Protein AF-A0A068R2H2-F1 (afdb_monomer_lite)

pLDDT: mean 87.67, std 16.82, range [31.27, 98.5]

InterPro domains:
  IPR046509 Protein of unknown function DUF6687 [PF20392] (20-277)

Radius of gyration: 22.11 Å; chains: 1; bounding box: 51×46×68 Å

Structure (mmCIF, N/CA/C/O backbone):
data_AF-A0A068R2H2-F1
#
_entry.id   AF-A0A068R2H2-F1
#
loop_
_atom_site.group_PDB
_atom_site.id
_atom_site.type_symbol
_atom_site.label_atom_id
_atom_site.label_alt_id
_atom_site.label_comp_id
_atom_site.label_asym_id
_atom_site.label_entity_id
_atom_site.label_seq_id
_atom_site.pdbx_PDB_ins_code
_atom_site.Cartn_x
_atom_site.Cartn_y
_atom_site.Cartn_z
_atom_site.occupancy
_atom_site.B_iso_or_equiv
_atom_site.auth_seq_id
_atom_site.auth_comp_id
_atom_site.auth_asym_id
_atom_site.auth_atom_id
_atom_site.pdbx_PDB_model_num
ATOM 1 N N . MET A 1 1 ? 2.371 4.426 30.875 1.00 35.09 1 MET A N 1
ATOM 2 C CA . MET A 1 1 ? 2.598 5.636 31.696 1.00 35.09 1 MET A CA 1
ATOM 3 C C . MET A 1 1 ? 1.399 5.792 32.620 1.00 35.09 1 MET A C 1
ATOM 5 O O . MET A 1 1 ? 0.282 5.816 32.121 1.00 35.09 1 MET A O 1
ATOM 9 N N . LEU A 1 2 ? 1.614 5.770 33.937 1.00 33.53 2 LEU A N 1
ATOM 10 C CA . LEU A 1 2 ? 0.559 5.906 34.949 1.00 33.53 2 LEU A CA 1
ATOM 11 C C . LEU A 1 2 ? -0.023 7.328 34.914 1.00 33.53 2 LEU A C 1
ATOM 13 O O . LEU A 1 2 ? 0.735 8.295 34.905 1.00 33.53 2 LEU A O 1
ATOM 17 N N . LEU A 1 3 ? -1.349 7.444 34.929 1.00 32.38 3 LEU A N 1
ATOM 18 C CA . LEU A 1 3 ? -2.067 8.691 35.191 1.00 32.38 3 LEU A CA 1
ATOM 19 C C . LEU A 1 3 ? -2.787 8.557 36.539 1.00 32.38 3 LEU A C 1
ATOM 21 O O . LEU A 1 3 ? -3.548 7.602 36.700 1.00 32.38 3 LEU A O 1
ATOM 25 N N . PRO A 1 4 ? -2.626 9.500 37.481 1.00 46.97 4 PRO A N 1
ATOM 26 C CA . PRO A 1 4 ? -3.575 9.687 38.561 1.00 46.97 4 PRO A CA 1
ATOM 27 C C . PRO A 1 4 ? -4.439 10.927 38.290 1.00 46.97 4 PRO A C 1
ATOM 29 O O . PRO A 1 4 ? -3.925 12.016 38.043 1.00 46.97 4 PRO A O 1
ATOM 32 N N . ASN A 1 5 ? -5.758 10.765 38.350 1.00 31.27 5 ASN A N 1
ATOM 33 C CA . ASN A 1 5 ? -6.576 11.441 39.358 1.00 31.27 5 ASN A CA 1
ATOM 34 C C . ASN A 1 5 ? -8.039 11.030 39.207 1.00 31.27 5 ASN A C 1
ATOM 36 O O . ASN A 1 5 ? -8.728 11.378 38.252 1.00 31.27 5 ASN A O 1
ATOM 40 N N . SER A 1 6 ? -8.478 10.279 40.208 1.00 39.94 6 SER A N 1
ATOM 41 C CA . SER A 1 6 ? -9.860 10.028 40.552 1.00 39.94 6 SER A CA 1
ATOM 42 C C . SER A 1 6 ? -10.493 11.292 41.129 1.00 39.94 6 SER A C 1
ATOM 44 O O . SER A 1 6 ? -9.911 11.950 41.992 1.00 39.94 6 SER A O 1
ATOM 46 N N . LYS A 1 7 ? -11.724 11.578 40.711 1.00 33.91 7 LYS A N 1
ATOM 47 C CA . LYS A 1 7 ? -12.827 11.852 41.635 1.00 33.91 7 LYS A CA 1
ATOM 48 C C . LYS A 1 7 ? -14.155 11.716 40.897 1.00 33.91 7 LYS A C 1
ATOM 50 O O . LYS A 1 7 ? -14.282 12.150 39.760 1.00 33.91 7 LYS A O 1
ATOM 55 N N . ASP A 1 8 ? -15.077 11.077 41.605 1.00 38.69 8 ASP A N 1
ATOM 56 C CA . ASP A 1 8 ? -16.478 10.811 41.289 1.00 38.69 8 ASP A CA 1
ATOM 57 C C . ASP A 1 8 ? -16.769 9.784 40.202 1.00 38.69 8 ASP A C 1
ATOM 59 O O . ASP A 1 8 ? -17.080 10.123 39.073 1.00 38.69 8 ASP A O 1
ATOM 63 N N . LEU A 1 9 ? -16.725 8.513 40.617 1.00 33.88 9 LEU A N 1
ATOM 64 C CA . LEU A 1 9 ? -17.656 7.439 40.239 1.00 33.88 9 LEU A CA 1
ATOM 65 C C . LEU A 1 9 ? -17.488 6.307 41.279 1.00 33.88 9 LEU A C 1
ATOM 67 O O . LEU A 1 9 ? -16.873 5.276 41.021 1.00 33.88 9 LEU A O 1
ATOM 71 N N . SER A 1 10 ? -17.964 6.536 42.507 1.00 38.00 10 SER A N 1
ATOM 72 C CA . SER A 1 10 ? -18.187 5.476 43.504 1.00 38.00 10 SER A CA 1
ATOM 73 C C . SER A 1 10 ? -19.695 5.348 43.698 1.00 38.00 10 SER A C 1
ATOM 75 O O . SER A 1 10 ? -20.330 6.219 44.287 1.00 38.00 10 SER A O 1
ATOM 77 N N . SER A 1 11 ? -20.328 4.326 43.149 1.00 34.69 11 SER A N 1
ATOM 78 C CA . SER A 1 11 ? -20.542 3.074 43.873 1.00 34.69 11 SER A CA 1
ATOM 79 C C . SER A 1 11 ? -21.081 2.023 42.896 1.00 34.69 11 SER A C 1
ATOM 81 O O . SER A 1 11 ? -21.787 2.380 41.961 1.00 34.69 11 SER A O 1
ATOM 83 N N . ASP A 1 12 ? -20.724 0.762 43.151 1.00 39.66 12 ASP A N 1
ATOM 84 C CA . ASP A 1 12 ? -21.025 -0.473 42.399 1.00 39.66 12 ASP A CA 1
ATOM 85 C C . ASP A 1 12 ? -19.986 -0.946 41.379 1.00 39.66 12 ASP A C 1
ATOM 87 O O . ASP A 1 12 ? -20.283 -1.087 40.201 1.00 39.66 12 ASP A O 1
ATOM 91 N N . PHE A 1 13 ? -18.794 -1.343 41.847 1.00 39.19 13 PHE A N 1
ATOM 92 C CA . PHE A 1 13 ? -18.020 -2.378 41.147 1.00 39.19 13 PHE A CA 1
ATOM 93 C C . PHE A 1 13 ? -17.355 -3.356 42.128 1.00 39.19 13 PHE A C 1
ATOM 95 O O . PHE A 1 13 ? -16.525 -2.989 42.957 1.00 39.19 13 PHE A O 1
ATOM 102 N N . SER A 1 14 ? -17.769 -4.620 42.013 1.00 37.16 14 SER A N 1
ATOM 103 C CA . SER A 1 14 ? -17.228 -5.806 42.688 1.00 37.16 14 SER A CA 1
ATOM 104 C C . SER A 1 14 ? -15.752 -6.054 42.299 1.00 37.16 14 SER A C 1
ATOM 106 O O . SER A 1 14 ? -15.364 -5.733 41.170 1.00 37.16 14 SER A O 1
ATOM 108 N N . PRO A 1 15 ? -14.901 -6.619 43.180 1.00 40.59 15 PRO A N 1
ATOM 109 C CA . PRO A 1 15 ? -13.456 -6.687 42.978 1.00 40.59 15 PRO A CA 1
ATOM 110 C C . PRO A 1 15 ? -13.062 -7.852 42.061 1.00 40.59 15 PRO A C 1
ATOM 112 O O . PRO A 1 15 ? -12.703 -8.934 42.514 1.00 40.59 15 PRO A O 1
ATOM 115 N N . ALA A 1 16 ? -13.102 -7.606 40.755 1.00 42.00 16 ALA A N 1
ATOM 116 C CA . ALA A 1 16 ? -12.315 -8.324 39.752 1.00 42.00 16 ALA A CA 1
ATOM 117 C C . ALA A 1 16 ? -12.158 -7.444 38.501 1.00 42.00 16 ALA A C 1
ATOM 119 O O . ALA A 1 16 ? -12.540 -7.824 37.397 1.00 42.00 16 ALA A O 1
ATOM 120 N N . VAL A 1 17 ? -11.633 -6.225 38.667 1.00 46.69 17 VAL A N 1
ATOM 121 C CA . VAL A 1 17 ? -11.225 -5.415 37.514 1.00 46.69 17 VAL A CA 1
ATOM 122 C C . VAL A 1 17 ? -9.913 -6.000 37.004 1.00 46.69 17 VAL A C 1
ATOM 124 O O . VAL A 1 17 ? -8.834 -5.647 37.476 1.00 46.69 17 VAL A O 1
ATOM 127 N N . LEU A 1 18 ? -10.010 -6.940 36.065 1.00 49.22 18 LEU A N 1
ATOM 128 C CA . LEU A 1 18 ? -8.898 -7.274 35.186 1.00 49.22 18 LEU A CA 1
ATOM 129 C C . LEU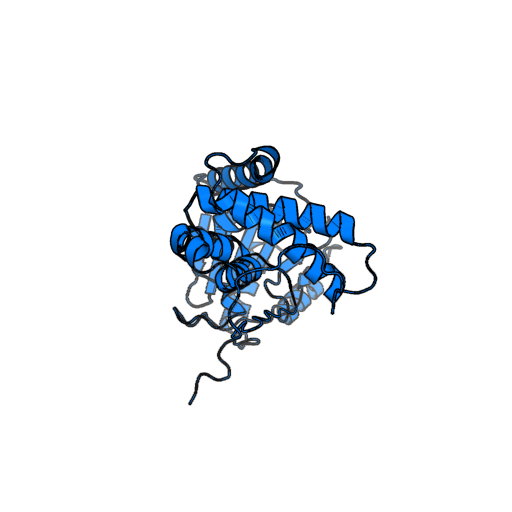 A 1 18 ? -8.504 -5.979 34.470 1.00 49.22 18 LEU A C 1
ATOM 131 O O . LEU A 1 18 ? -9.239 -5.479 33.620 1.00 49.22 18 LEU A O 1
ATOM 135 N N . SER A 1 19 ? -7.372 -5.395 34.854 1.00 55.84 19 SER A N 1
ATOM 136 C CA . SER A 1 19 ? -6.783 -4.289 34.115 1.00 55.84 19 SER A CA 1
ATOM 137 C C . SER A 1 19 ? -6.268 -4.836 32.787 1.00 55.84 19 SER A C 1
ATOM 139 O O . SER A 1 19 ? -5.197 -5.435 32.703 1.00 55.84 19 SER A O 1
ATOM 141 N N . LEU A 1 20 ? -7.072 -4.676 31.738 1.00 72.56 20 LEU A N 1
ATOM 142 C CA . LEU A 1 20 ? -6.658 -5.011 30.386 1.00 72.56 20 LEU A CA 1
ATOM 143 C C . LEU A 1 20 ? -5.650 -3.958 29.920 1.00 72.56 20 LEU A C 1
ATOM 145 O O . LEU A 1 20 ? -6.009 -2.813 29.645 1.00 72.56 20 LEU A O 1
ATOM 149 N N . PHE A 1 21 ? -4.380 -4.346 29.853 1.00 82.25 21 PHE A N 1
ATOM 150 C CA . PHE A 1 21 ? -3.345 -3.553 29.207 1.00 82.25 21 PHE A CA 1
ATOM 151 C C . PHE A 1 21 ? -3.146 -4.071 27.789 1.00 82.25 21 PHE A C 1
ATOM 153 O O . PHE A 1 21 ? -2.872 -5.251 27.588 1.00 82.25 21 PHE A O 1
ATOM 160 N N . VAL A 1 22 ? -3.271 -3.173 26.816 1.00 87.38 22 VAL A N 1
ATOM 161 C CA . VAL A 1 22 ? -2.934 -3.443 25.420 1.00 87.38 22 VAL A CA 1
ATOM 162 C C . VAL A 1 22 ? -1.696 -2.624 25.085 1.00 87.38 22 VAL A C 1
ATOM 164 O O . VAL A 1 22 ? -1.654 -1.421 25.346 1.00 87.38 22 VAL A O 1
ATOM 167 N N . THR A 1 23 ? -0.674 -3.281 24.549 1.00 88.19 23 THR A N 1
ATOM 168 C CA . THR A 1 23 ? 0.583 -2.651 24.139 1.00 88.19 23 THR A CA 1
ATOM 169 C C . THR A 1 23 ? 0.798 -2.860 22.651 1.00 88.19 23 THR A C 1
ATOM 171 O O . THR A 1 23 ? 0.542 -3.947 22.144 1.00 88.19 23 THR A O 1
ATOM 174 N N . THR A 1 24 ? 1.307 -1.834 21.984 1.00 91.06 24 THR A N 1
ATOM 175 C CA . THR A 1 24 ? 1.738 -1.854 20.584 1.00 91.06 24 THR A CA 1
ATOM 176 C C . THR A 1 24 ? 2.965 -0.958 20.455 1.00 91.06 24 THR A C 1
ATOM 178 O O . THR A 1 24 ? 3.106 0.011 21.210 1.00 91.06 24 THR A O 1
ATOM 181 N N . ASP A 1 25 ? 3.872 -1.308 19.555 1.00 90.38 25 ASP A N 1
ATOM 182 C CA . ASP A 1 25 ? 5.121 -0.596 19.284 1.00 90.38 25 ASP A CA 1
ATOM 183 C C . ASP A 1 25 ? 5.032 0.345 18.073 1.00 90.38 25 ASP A C 1
ATOM 185 O O . ASP A 1 25 ? 5.939 1.153 17.877 1.00 90.38 25 ASP A O 1
ATOM 189 N N . HIS A 1 26 ? 3.932 0.305 17.314 1.00 92.75 26 HIS A N 1
ATOM 190 C CA . HIS A 1 26 ? 3.651 1.209 16.197 1.00 92.75 26 HIS A CA 1
ATOM 191 C C . HIS A 1 26 ? 2.147 1.503 16.045 1.00 92.75 26 HIS A C 1
ATOM 193 O O . HIS A 1 26 ? 1.311 1.027 16.822 1.00 92.75 26 HIS A O 1
ATOM 199 N N . PHE A 1 27 ? 1.820 2.374 15.086 1.00 95.25 27 PHE A N 1
ATOM 200 C CA . PHE A 1 27 ? 0.455 2.755 14.734 1.00 95.25 27 PHE A CA 1
ATOM 201 C C . PHE A 1 27 ? 0.205 2.573 13.233 1.00 95.25 27 PHE A C 1
ATOM 203 O O . PHE A 1 27 ? 0.896 3.169 12.407 1.00 95.25 27 PHE A O 1
ATOM 210 N N . ASP A 1 28 ? -0.852 1.837 12.928 1.00 95.12 28 ASP A N 1
ATOM 211 C CA . ASP A 1 28 ? -1.450 1.569 11.621 1.00 95.12 28 ASP A CA 1
ATOM 212 C C . ASP A 1 28 ? -2.940 1.213 11.804 1.00 95.12 28 ASP A C 1
ATOM 214 O O . ASP A 1 28 ? -3.495 1.271 12.910 1.00 95.12 28 ASP A O 1
ATOM 218 N N . LEU A 1 29 ? -3.645 0.943 10.701 1.00 96.56 29 LEU A N 1
ATOM 219 C CA . LEU A 1 29 ? -5.095 0.742 10.735 1.00 96.56 29 LEU A CA 1
ATOM 220 C C . LEU A 1 29 ? -5.502 -0.642 11.254 1.00 96.56 29 LEU A C 1
ATOM 222 O O . LEU A 1 29 ? -6.532 -0.748 11.925 1.00 96.56 29 LEU A O 1
ATOM 226 N N . ASP A 1 30 ? -4.733 -1.688 10.969 1.00 95.12 30 ASP A N 1
ATOM 227 C CA . ASP A 1 30 ? -4.960 -3.033 11.498 1.00 95.12 30 ASP A CA 1
ATOM 228 C C . ASP A 1 30 ? -4.598 -3.113 12.993 1.00 95.12 30 ASP A C 1
ATOM 230 O O . ASP A 1 30 ? -5.374 -3.674 13.777 1.00 95.12 30 ASP A O 1
ATOM 234 N N . GLY A 1 31 ? -3.528 -2.443 13.434 1.00 95.62 31 GLY A N 1
ATOM 235 C CA . GLY A 1 31 ? -3.213 -2.232 14.843 1.00 95.62 31 GLY A CA 1
ATOM 236 C C . GLY A 1 31 ? -4.312 -1.448 15.562 1.00 95.62 31 GLY A C 1
ATOM 237 O O . GLY A 1 31 ? -4.757 -1.848 16.643 1.00 95.62 31 GLY A O 1
ATOM 238 N N . LEU A 1 32 ? -4.845 -0.382 14.949 1.00 97.69 32 LEU A N 1
ATOM 239 C CA . LEU A 1 32 ? -5.997 0.357 15.480 1.00 97.69 32 LEU A CA 1
ATOM 240 C C . LEU A 1 32 ? -7.238 -0.533 15.633 1.00 97.69 32 LEU A C 1
ATOM 242 O O . LEU A 1 32 ? -7.851 -0.539 16.704 1.00 97.69 32 LEU A O 1
ATOM 246 N N . ALA A 1 33 ? -7.593 -1.304 14.602 1.00 97.50 33 ALA A N 1
ATOM 247 C CA . ALA A 1 33 ? -8.728 -2.224 14.638 1.00 97.50 33 ALA A CA 1
ATOM 248 C C . ALA A 1 33 ? -8.550 -3.326 15.701 1.00 97.50 33 ALA A C 1
ATOM 250 O O . ALA A 1 33 ? -9.503 -3.678 16.405 1.00 97.50 33 ALA A O 1
ATOM 251 N N . SER A 1 34 ? -7.327 -3.833 15.863 1.00 95.69 34 SER A N 1
ATOM 252 C CA . SER A 1 34 ? -6.977 -4.868 16.840 1.00 95.69 34 SER A CA 1
ATOM 253 C C . SER A 1 34 ? -7.078 -4.355 18.276 1.00 95.69 34 SER A C 1
ATOM 255 O O . SER A 1 34 ? -7.782 -4.947 19.100 1.00 95.69 34 SER A O 1
ATOM 257 N N . VAL A 1 35 ? -6.453 -3.210 18.576 1.00 96.56 35 VAL A N 1
ATOM 258 C CA . VAL A 1 35 ? -6.542 -2.563 19.896 1.00 96.56 35 VAL A CA 1
ATOM 259 C C . VAL A 1 35 ? -7.996 -2.219 20.224 1.00 96.56 35 VAL A C 1
ATOM 261 O O . VAL A 1 35 ? -8.461 -2.492 21.332 1.00 96.56 35 VAL A O 1
ATOM 264 N N . TYR A 1 36 ? -8.746 -1.683 19.257 1.00 97.12 36 TYR A N 1
ATOM 265 C CA . TYR A 1 36 ? -10.165 -1.378 19.430 1.00 97.12 36 TYR A CA 1
ATOM 266 C C . TYR A 1 36 ? -10.994 -2.618 19.782 1.00 97.12 36 TYR A C 1
ATOM 268 O O . TYR A 1 36 ? -11.816 -2.579 20.699 1.00 97.12 36 TYR A O 1
ATOM 276 N N . SER A 1 37 ? -10.736 -3.741 19.108 1.00 96.69 37 SER A N 1
ATOM 277 C CA . SER A 1 37 ? -11.447 -5.003 19.338 1.00 96.69 37 SER A CA 1
ATOM 278 C C . SER A 1 37 ? -11.235 -5.560 20.746 1.00 96.69 37 SER A C 1
ATOM 280 O O . SER A 1 37 ? -12.158 -6.131 21.323 1.00 96.69 37 SER A O 1
ATOM 282 N N . LEU A 1 38 ? -10.054 -5.352 21.333 1.00 95.12 38 LEU A N 1
ATOM 283 C CA . LEU A 1 38 ? -9.765 -5.744 22.715 1.00 95.12 38 LEU A CA 1
ATOM 284 C C . LEU A 1 38 ? -10.441 -4.818 23.735 1.00 95.12 38 LEU A C 1
ATOM 286 O O . LEU A 1 38 ? -10.949 -5.283 24.754 1.00 95.12 38 LEU A O 1
ATOM 290 N N . LEU A 1 39 ? -10.470 -3.511 23.462 1.00 94.31 39 LEU A N 1
ATOM 291 C CA . LEU A 1 39 ? -11.028 -2.508 24.374 1.00 94.31 39 LEU A CA 1
ATOM 292 C C . LEU A 1 39 ? -12.559 -2.409 24.315 1.00 94.31 39 LEU A C 1
ATOM 294 O O . LEU A 1 39 ? -13.185 -1.946 25.267 1.00 94.31 39 LEU A O 1
ATOM 298 N N . SER A 1 40 ? -13.181 -2.784 23.198 1.00 95.38 40 SER A N 1
ATOM 299 C CA . SER A 1 40 ? -14.627 -2.654 22.964 1.00 95.38 40 SER A CA 1
ATOM 300 C C . SER A 1 40 ? -15.198 -3.876 22.227 1.00 95.38 40 SER A C 1
ATOM 302 O O . SER A 1 40 ? -15.797 -3.732 21.160 1.00 95.38 40 SER A O 1
ATOM 304 N N . PRO A 1 41 ? -15.074 -5.092 22.795 1.00 95.56 41 PRO A N 1
ATOM 305 C CA . PRO A 1 41 ? -15.303 -6.347 22.075 1.00 95.56 41 PRO A CA 1
ATOM 306 C C . PRO A 1 41 ? -16.722 -6.498 21.529 1.00 95.56 41 PRO A C 1
ATOM 308 O O . PRO A 1 41 ? -16.898 -6.974 20.414 1.00 95.56 41 PRO A O 1
ATOM 311 N N . LYS A 1 42 ? -17.745 -6.059 22.274 1.00 97.25 42 LYS A N 1
ATOM 312 C CA . LYS A 1 42 ? -19.137 -6.131 21.806 1.00 97.25 42 LYS A CA 1
ATOM 313 C C . LYS A 1 42 ? -19.369 -5.240 20.582 1.00 97.25 42 LYS A C 1
ATOM 315 O O . LYS A 1 42 ? -19.878 -5.712 19.576 1.00 97.25 42 LYS A O 1
ATOM 320 N N . HIS A 1 43 ? -18.945 -3.979 20.654 1.00 97.94 43 HIS A N 1
ATOM 321 C CA . HIS A 1 43 ? -19.105 -3.029 19.548 1.00 97.94 43 HIS A CA 1
ATOM 322 C C . HIS A 1 43 ? -18.275 -3.431 18.325 1.00 97.94 43 HIS A C 1
ATOM 324 O O . HIS A 1 43 ? -18.756 -3.365 17.196 1.00 97.94 43 HIS A O 1
ATOM 330 N N . ALA A 1 44 ? -17.056 -3.925 18.553 1.00 97.88 44 ALA A N 1
ATOM 331 C CA . ALA A 1 44 ? -16.212 -4.467 17.500 1.00 97.88 44 ALA A CA 1
ATOM 332 C C . ALA A 1 44 ? -16.835 -5.705 16.842 1.00 97.88 44 ALA A C 1
ATOM 334 O O . ALA A 1 44 ? -16.773 -5.844 15.624 1.00 97.88 44 ALA A O 1
ATOM 335 N N . GLN A 1 45 ? -17.488 -6.574 17.618 1.00 98.12 45 GLN A N 1
ATOM 336 C CA . GLN A 1 45 ? -18.198 -7.733 17.086 1.00 98.12 45 GLN A CA 1
ATOM 337 C C . GLN A 1 45 ? -19.385 -7.321 16.201 1.00 98.12 45 GLN A C 1
ATOM 339 O O . GLN A 1 45 ? -19.573 -7.919 15.139 1.00 98.12 45 GLN A O 1
ATOM 344 N N . ASP A 1 46 ? -20.126 -6.279 16.585 1.00 98.19 46 ASP A N 1
ATOM 345 C CA . ASP A 1 46 ? -21.221 -5.717 15.780 1.00 98.19 46 ASP A CA 1
ATOM 346 C C . ASP A 1 46 ? -20.708 -5.119 14.449 1.00 98.19 46 ASP A C 1
ATOM 348 O O . ASP A 1 46 ? -21.405 -5.151 13.434 1.00 98.19 46 ASP A O 1
ATOM 352 N N . HIS A 1 47 ? -19.451 -4.657 14.417 1.00 98.31 47 HIS A N 1
ATOM 353 C CA . HIS A 1 47 ? -18.787 -4.065 13.247 1.00 98.31 47 HIS A CA 1
ATOM 354 C C . HIS A 1 47 ? -17.697 -4.950 12.621 1.00 98.31 47 HIS A C 1
ATOM 356 O O . HIS A 1 47 ? -16.878 -4.464 11.836 1.00 98.31 47 HIS A O 1
ATOM 362 N N . LYS A 1 48 ? -17.684 -6.254 12.927 1.00 98.00 48 LYS A N 1
ATOM 363 C CA . LYS A 1 48 ? -16.565 -7.163 12.627 1.00 98.00 48 LYS A CA 1
ATOM 364 C C . LYS A 1 48 ? -16.068 -7.072 11.184 1.00 98.00 48 LYS A C 1
ATOM 366 O O . LYS A 1 48 ? -14.872 -6.922 10.952 1.00 98.00 48 LYS A O 1
ATOM 371 N N . GLN A 1 49 ? -16.973 -7.172 10.210 1.00 98.06 49 GLN A N 1
ATOM 372 C CA . GLN A 1 49 ? -16.581 -7.169 8.798 1.00 98.06 49 GLN A CA 1
ATOM 373 C C . GLN A 1 49 ? -15.979 -5.825 8.373 1.00 98.06 49 GLN A C 1
ATOM 375 O O . GLN A 1 49 ? -15.028 -5.792 7.601 1.00 98.06 49 GLN A O 1
ATOM 380 N N . LEU A 1 50 ? -16.507 -4.723 8.906 1.00 97.69 50 LEU A N 1
ATOM 381 C CA . LEU A 1 50 ? -16.034 -3.382 8.587 1.00 97.69 50 LEU A CA 1
ATOM 382 C C . LEU A 1 50 ? -14.620 -3.151 9.130 1.00 97.69 50 LEU A C 1
ATOM 384 O O . LEU A 1 50 ? -13.787 -2.602 8.420 1.00 97.69 50 LEU A O 1
ATOM 388 N N . LEU A 1 51 ? -14.336 -3.631 10.344 1.00 98.44 51 LEU A N 1
ATOM 389 C CA . LEU A 1 51 ? -12.997 -3.601 10.939 1.00 98.44 51 LEU A CA 1
ATOM 390 C C . LEU A 1 51 ? -11.987 -4.435 10.139 1.00 98.44 51 LEU A C 1
ATOM 392 O O . LEU A 1 51 ? -10.882 -3.962 9.887 1.00 98.44 51 LEU A O 1
ATOM 396 N N . ILE A 1 52 ? -12.375 -5.636 9.691 1.00 97.44 52 ILE A N 1
ATOM 397 C CA . ILE A 1 52 ? -11.532 -6.481 8.827 1.00 97.44 52 ILE A CA 1
ATOM 398 C C . ILE A 1 52 ? -11.230 -5.772 7.503 1.00 97.44 52 ILE A C 1
ATOM 400 O O . ILE A 1 52 ? -10.085 -5.759 7.057 1.00 97.44 52 ILE A O 1
ATOM 404 N N . ASP A 1 53 ? -12.242 -5.174 6.873 1.00 98.19 53 ASP A N 1
ATOM 405 C CA . ASP A 1 53 ? -12.057 -4.475 5.603 1.00 98.19 53 ASP A CA 1
ATOM 406 C C . ASP A 1 53 ? -11.188 -3.211 5.777 1.00 98.19 53 ASP A C 1
ATOM 408 O O . ASP A 1 53 ? -10.353 -2.937 4.920 1.00 98.19 53 ASP A O 1
ATOM 412 N N . ILE A 1 54 ? -11.330 -2.465 6.884 1.00 97.94 54 ILE A N 1
ATOM 413 C CA . ILE A 1 54 ? -10.470 -1.310 7.214 1.00 97.94 54 ILE A CA 1
ATOM 414 C C . ILE A 1 54 ? -9.011 -1.746 7.367 1.00 97.94 54 ILE A C 1
ATOM 416 O O . ILE A 1 54 ? -8.139 -1.144 6.743 1.00 97.94 54 ILE A O 1
ATOM 420 N N . ALA A 1 55 ? -8.754 -2.803 8.145 1.00 96.69 55 ALA A N 1
ATOM 421 C CA . ALA A 1 55 ? -7.416 -3.371 8.308 1.00 96.69 55 ALA A CA 1
ATOM 422 C C . ALA A 1 55 ? -6.825 -3.785 6.950 1.00 96.69 55 ALA A C 1
ATOM 424 O O . ALA A 1 55 ? -5.700 -3.429 6.610 1.00 96.69 55 ALA A O 1
ATOM 425 N N . ARG A 1 56 ? -7.631 -4.438 6.101 1.00 96.19 56 ARG A N 1
ATOM 426 C CA . ARG A 1 56 ? -7.209 -4.833 4.752 1.00 96.19 56 ARG A CA 1
ATOM 427 C C . ARG A 1 56 ? -6.867 -3.638 3.854 1.00 96.19 56 ARG A C 1
ATOM 429 O O . ARG A 1 56 ? -5.893 -3.704 3.105 1.00 96.19 56 ARG A O 1
ATOM 436 N N . PHE A 1 57 ? -7.634 -2.550 3.916 1.00 97.50 57 PHE A N 1
ATOM 437 C CA . PHE A 1 57 ? -7.297 -1.324 3.187 1.00 97.50 57 PHE A CA 1
ATOM 438 C C . PHE A 1 57 ? -6.032 -0.641 3.725 1.00 97.50 57 PHE A C 1
ATOM 440 O O . PHE A 1 57 ? -5.342 -0.003 2.934 1.00 97.50 57 PHE A O 1
ATOM 447 N N . GLY A 1 58 ? -5.723 -0.785 5.017 1.00 94.00 58 GLY A N 1
ATOM 448 C CA . GLY A 1 58 ? -4.494 -0.284 5.634 1.00 94.00 58 GLY A CA 1
ATOM 449 C C . GLY A 1 58 ? -3.242 -0.939 5.061 1.00 94.00 58 GLY A C 1
ATOM 450 O O . GLY A 1 58 ? -2.491 -0.289 4.335 1.00 94.00 58 GLY A O 1
ATOM 451 N N . ASP A 1 59 ? -3.051 -2.228 5.329 1.00 91.38 59 ASP A N 1
ATOM 452 C CA . ASP A 1 59 ? -1.754 -2.872 5.063 1.00 91.38 59 ASP A CA 1
ATOM 453 C C . ASP A 1 59 ? -1.634 -3.379 3.635 1.00 91.38 59 ASP A C 1
ATOM 455 O O . ASP A 1 59 ? -0.612 -3.227 2.965 1.00 91.38 59 ASP A O 1
ATOM 459 N N . PHE A 1 60 ? -2.715 -3.986 3.149 1.00 94.19 60 PHE A N 1
ATOM 460 C CA . PHE A 1 60 ? -2.730 -4.633 1.844 1.00 94.19 60 PHE A CA 1
ATOM 461 C C . PHE A 1 60 ? -3.162 -3.678 0.745 1.00 94.19 60 PHE A C 1
ATOM 463 O O . PHE A 1 60 ? -2.991 -3.997 -0.432 1.00 94.19 60 PHE A O 1
ATOM 470 N N . SER A 1 61 ? -3.725 -2.515 1.101 1.00 95.75 61 SER A N 1
ATOM 471 C CA . SER A 1 61 ? -4.292 -1.568 0.142 1.00 95.75 61 SER A CA 1
ATOM 472 C C . SER A 1 61 ? -5.167 -2.296 -0.881 1.00 95.75 61 SER A C 1
ATOM 474 O O . SER A 1 61 ? -4.953 -2.157 -2.074 1.00 95.75 61 SER A O 1
ATOM 476 N N . CYS A 1 62 ? -6.097 -3.147 -0.448 1.00 95.19 62 CYS A N 1
ATOM 477 C CA . CYS A 1 62 ? -6.956 -3.902 -1.362 1.00 95.19 62 CYS A CA 1
ATOM 478 C C . CYS A 1 62 ? -8.349 -4.132 -0.769 1.00 95.19 62 CYS A C 1
ATOM 480 O O . CYS A 1 62 ? -8.567 -4.003 0.435 1.00 95.19 62 CYS A O 1
ATOM 482 N N . GLY A 1 63 ? -9.311 -4.469 -1.625 1.00 95.62 63 GLY A N 1
ATOM 483 C CA . GLY A 1 63 ? -10.700 -4.690 -1.239 1.00 95.62 63 GLY A CA 1
ATOM 484 C C . GLY A 1 63 ? -11.696 -3.895 -2.077 1.00 95.62 63 GLY A C 1
ATOM 485 O O . GLY A 1 63 ? -11.337 -3.023 -2.870 1.00 95.62 63 GLY A O 1
ATOM 486 N N . TYR A 1 64 ? -12.976 -4.217 -1.885 1.00 95.88 64 TYR A N 1
ATOM 487 C CA . TYR A 1 64 ? -14.068 -3.733 -2.737 1.00 95.88 64 TYR A CA 1
ATOM 488 C C . TYR A 1 64 ? -15.199 -3.039 -1.974 1.00 95.88 64 TYR A C 1
ATOM 490 O O . TYR A 1 64 ? -16.087 -2.475 -2.605 1.00 95.88 64 TYR A O 1
ATOM 498 N N . ASN A 1 65 ? -15.187 -3.056 -0.637 1.00 97.50 65 ASN A N 1
ATOM 499 C CA . ASN A 1 65 ? -16.230 -2.434 0.178 1.00 97.50 65 ASN A CA 1
ATOM 500 C C . ASN A 1 65 ? -16.070 -0.898 0.181 1.00 97.50 65 ASN A C 1
ATOM 502 O O . ASN A 1 65 ? -15.130 -0.395 0.805 1.00 97.50 65 ASN A O 1
ATOM 506 N N . PRO A 1 66 ? -16.980 -0.124 -0.449 1.00 96.75 66 PRO A N 1
ATOM 507 C CA . PRO A 1 66 ? -16.814 1.326 -0.563 1.00 96.75 66 PRO A CA 1
ATOM 508 C C . PRO A 1 66 ? -16.904 2.043 0.787 1.00 96.75 66 PRO A C 1
ATOM 510 O O . PRO A 1 66 ? -16.219 3.040 1.003 1.00 96.75 66 PRO A O 1
ATOM 513 N N . ARG A 1 67 ? -17.725 1.533 1.720 1.00 97.12 67 ARG A N 1
ATOM 514 C CA . ARG A 1 67 ? -17.846 2.116 3.064 1.00 97.12 67 ARG A CA 1
ATOM 515 C C . ARG A 1 67 ? -16.542 1.943 3.835 1.00 97.12 67 ARG A C 1
ATOM 517 O O . ARG A 1 67 ? -16.047 2.912 4.398 1.00 97.12 67 ARG A O 1
ATOM 524 N N . ALA A 1 68 ? -15.974 0.739 3.816 1.00 98.12 68 ALA A N 1
ATOM 525 C CA . ALA A 1 68 ? -14.701 0.461 4.476 1.00 98.12 68 ALA A CA 1
ATOM 526 C C . ALA A 1 68 ? -13.550 1.282 3.880 1.00 98.12 68 ALA A C 1
ATOM 528 O O . ALA A 1 68 ? -12.754 1.840 4.628 1.00 98.12 68 ALA A O 1
ATOM 529 N N . ARG A 1 69 ? -13.505 1.435 2.549 1.00 98.06 69 ARG A N 1
ATOM 530 C CA . ARG A 1 69 ? -12.494 2.261 1.875 1.00 98.06 69 ARG A CA 1
ATOM 531 C C . ARG A 1 69 ? -12.558 3.722 2.317 1.00 98.06 69 ARG A C 1
ATOM 533 O O . ARG A 1 69 ? -11.544 4.293 2.705 1.00 98.06 69 ARG A O 1
ATOM 540 N N . ARG A 1 70 ? -13.757 4.315 2.329 1.00 98.31 70 ARG A N 1
ATOM 541 C CA . ARG A 1 70 ? -13.959 5.700 2.795 1.00 98.31 70 ARG A CA 1
ATOM 542 C C . ARG A 1 70 ? -13.622 5.867 4.273 1.00 98.31 70 ARG A C 1
ATOM 544 O O . ARG A 1 70 ? -13.075 6.899 4.645 1.00 98.31 70 ARG A O 1
ATOM 551 N N . LEU A 1 71 ? -13.904 4.863 5.105 1.00 98.25 71 LEU A N 1
ATOM 552 C CA . LEU A 1 71 ? -13.476 4.854 6.506 1.00 98.25 71 LEU A CA 1
ATOM 553 C C . LEU A 1 71 ? -11.957 4.811 6.633 1.00 98.25 71 LEU A C 1
ATOM 555 O O . LEU A 1 71 ? -11.408 5.612 7.377 1.00 98.25 71 LEU A O 1
ATOM 559 N N . ALA A 1 72 ? -11.277 3.942 5.883 1.00 98.38 72 ALA A N 1
ATOM 560 C CA . ALA A 1 72 ? -9.819 3.879 5.876 1.00 98.38 72 ALA A CA 1
ATOM 561 C C . ALA A 1 72 ? -9.199 5.219 5.439 1.00 98.38 72 ALA A C 1
ATOM 563 O O . ALA A 1 72 ? -8.292 5.720 6.099 1.00 98.38 72 ALA A O 1
ATOM 564 N N . PHE A 1 73 ? -9.740 5.861 4.397 1.00 98.38 73 PHE A N 1
ATOM 565 C CA . PHE A 1 73 ? -9.318 7.207 3.991 1.00 98.38 73 PHE A CA 1
ATOM 566 C C . PHE A 1 73 ? -9.566 8.254 5.076 1.00 98.38 73 PHE A C 1
ATOM 568 O O . PHE A 1 73 ? -8.662 9.025 5.391 1.00 98.38 73 PHE A O 1
ATOM 575 N N . ALA A 1 74 ? -10.748 8.252 5.695 1.00 98.50 74 ALA A N 1
ATOM 576 C CA . ALA A 1 74 ? -11.061 9.182 6.772 1.00 98.50 74 ALA A CA 1
ATOM 577 C C . ALA A 1 74 ? -10.132 9.006 7.981 1.00 98.50 74 ALA A C 1
ATOM 579 O O . ALA A 1 74 ? -9.607 9.989 8.502 1.00 98.50 74 ALA A O 1
ATOM 580 N N . LEU A 1 75 ? -9.881 7.763 8.393 1.00 98.44 75 LEU A N 1
ATOM 581 C CA . LEU A 1 75 ? -8.970 7.435 9.487 1.00 98.44 75 LEU A CA 1
ATOM 582 C C . LEU A 1 75 ? -7.533 7.855 9.161 1.00 98.44 75 LEU A C 1
ATOM 584 O O . LEU A 1 75 ? -6.889 8.475 10.002 1.00 98.44 75 LEU A O 1
ATOM 588 N N . ASN A 1 76 ? -7.052 7.608 7.941 1.00 97.62 76 ASN A N 1
ATOM 589 C CA . ASN A 1 76 ? -5.732 8.069 7.506 1.00 97.62 76 ASN A CA 1
ATOM 590 C C . ASN A 1 76 ? -5.620 9.599 7.539 1.00 97.62 76 ASN A C 1
ATOM 592 O O . ASN A 1 76 ? -4.630 10.128 8.043 1.00 97.62 76 ASN A O 1
ATOM 596 N N . THR A 1 77 ? -6.646 10.324 7.084 1.00 97.88 77 THR A N 1
ATOM 597 C CA . THR A 1 77 ? -6.680 11.792 7.165 1.00 97.88 77 THR A CA 1
ATOM 598 C C . THR A 1 77 ? -6.578 12.276 8.613 1.00 97.88 77 THR A C 1
ATOM 600 O O . THR A 1 77 ? -5.757 13.146 8.912 1.00 97.88 77 THR A O 1
ATOM 603 N N . ILE A 1 78 ? -7.347 11.686 9.535 1.00 98.19 78 ILE A N 1
ATOM 604 C CA . ILE A 1 78 ? -7.295 12.038 10.964 1.00 98.19 78 ILE A CA 1
ATOM 605 C C . ILE A 1 78 ? -5.927 11.679 11.562 1.00 98.19 78 ILE A C 1
ATOM 607 O O . ILE A 1 78 ? -5.358 12.476 12.312 1.00 98.19 78 ILE A O 1
ATOM 611 N N . ALA A 1 79 ? -5.360 10.522 11.213 1.00 97.56 79 ALA A N 1
ATOM 612 C CA . ALA A 1 79 ? -4.051 10.084 11.693 1.00 97.56 79 ALA A CA 1
ATOM 613 C C . ALA A 1 79 ? -2.931 11.032 11.241 1.00 97.56 79 ALA A C 1
ATOM 615 O O . ALA A 1 79 ? -2.084 11.409 12.053 1.00 97.56 79 ALA A O 1
ATOM 616 N N . VAL A 1 80 ? -2.950 11.487 9.983 1.00 96.31 80 VAL A N 1
ATOM 617 C CA . VAL A 1 80 ? -1.989 12.469 9.449 1.00 96.31 80 VAL A CA 1
ATOM 618 C C . VAL A 1 80 ? -2.135 13.818 10.152 1.00 96.31 80 VAL A C 1
ATOM 620 O O . VAL A 1 80 ? -1.143 14.391 10.607 1.00 96.31 80 VAL A O 1
ATOM 623 N N . GLN A 1 81 ? -3.364 14.318 10.301 1.00 96.75 81 GLN A N 1
ATOM 624 C CA . GLN A 1 81 ? -3.633 15.563 11.028 1.00 96.75 81 GLN A CA 1
ATOM 625 C C . GLN A 1 81 ? -3.138 15.484 12.478 1.00 96.75 81 GLN A C 1
ATOM 627 O O . GLN A 1 81 ? -2.449 16.387 12.953 1.00 96.75 81 GLN A O 1
ATOM 632 N N . THR A 1 82 ? -3.422 14.371 13.155 1.00 96.69 82 THR A N 1
ATOM 633 C CA . THR A 1 82 ? -2.990 14.122 14.534 1.00 96.69 82 THR A CA 1
ATOM 634 C C . THR A 1 82 ? -1.469 14.054 14.624 1.00 96.69 82 THR A C 1
ATOM 636 O O . THR A 1 82 ? -0.882 14.734 15.464 1.00 96.69 82 THR A O 1
ATOM 639 N N . SER A 1 83 ? -0.821 13.313 13.721 1.00 95.25 83 SER A N 1
ATOM 640 C CA . SER A 1 83 ? 0.640 13.184 13.644 1.00 95.25 83 SER A CA 1
ATOM 641 C C . SER A 1 83 ? 1.327 14.542 13.497 1.00 95.25 83 SER A C 1
ATOM 643 O O . SER A 1 83 ? 2.322 14.809 14.170 1.00 95.25 83 SER A O 1
ATOM 645 N N . ASN A 1 84 ? 0.763 15.441 12.686 1.00 95.38 84 ASN A N 1
ATOM 646 C CA . ASN A 1 84 ? 1.281 16.798 12.512 1.00 95.38 84 ASN A CA 1
ATOM 647 C C . ASN A 1 84 ? 1.198 17.638 13.796 1.00 95.38 84 ASN A C 1
ATOM 649 O O . ASN A 1 84 ? 2.133 18.384 14.093 1.00 95.38 84 ASN A O 1
ATOM 653 N N . ILE A 1 85 ? 0.116 17.496 14.569 1.00 94.62 85 ILE A N 1
ATOM 654 C CA . ILE A 1 85 ? -0.082 18.201 15.846 1.00 94.62 85 ILE A CA 1
ATOM 655 C C . ILE A 1 85 ? 0.910 17.700 16.902 1.00 94.62 85 ILE A C 1
ATOM 657 O O . ILE A 1 85 ? 1.519 18.496 17.615 1.00 94.62 85 ILE A O 1
ATOM 661 N N . ILE A 1 86 ? 1.098 16.382 16.997 1.00 93.56 86 ILE A N 1
ATOM 662 C CA . ILE A 1 86 ? 1.918 15.754 18.044 1.00 93.56 86 ILE A CA 1
ATOM 663 C C . ILE A 1 86 ? 3.397 15.604 17.664 1.00 93.56 86 ILE A C 1
ATOM 665 O O . ILE A 1 86 ? 4.182 15.072 18.450 1.00 93.56 86 ILE A O 1
ATOM 669 N N . ARG A 1 87 ? 3.798 16.065 16.473 1.00 92.19 87 ARG A N 1
ATOM 670 C CA . ARG A 1 87 ? 5.157 15.913 15.922 1.00 92.19 87 ARG A CA 1
ATOM 671 C C . ARG A 1 87 ? 6.257 16.410 16.864 1.00 92.19 87 ARG A C 1
ATOM 673 O O . ARG A 1 87 ? 7.370 15.899 16.830 1.00 92.19 87 ARG A O 1
ATOM 680 N N . THR A 1 88 ? 5.957 17.410 17.691 1.00 91.81 88 THR A N 1
ATOM 681 C CA . THR A 1 88 ? 6.903 18.021 18.639 1.00 91.81 88 THR A CA 1
ATOM 682 C C . THR A 1 88 ? 7.089 17.225 19.930 1.00 91.81 88 THR A C 1
ATOM 684 O O . THR A 1 88 ? 7.968 17.565 20.722 1.00 91.81 88 THR A O 1
ATOM 687 N N . LEU A 1 89 ? 6.299 16.171 20.169 1.00 91.25 89 LEU A N 1
ATOM 688 C CA . LEU A 1 89 ? 6.485 15.319 21.339 1.00 91.25 89 LEU A CA 1
ATOM 689 C C . LEU A 1 89 ? 7.847 14.611 21.272 1.00 91.25 89 LEU A C 1
ATOM 691 O O . LEU A 1 89 ? 8.229 14.119 20.210 1.00 91.25 89 LEU A O 1
ATOM 695 N N . PRO A 1 90 ? 8.572 14.509 22.398 1.00 86.94 90 PRO A N 1
ATOM 696 C CA . PRO A 1 90 ? 9.982 14.120 22.400 1.00 86.94 90 PRO A CA 1
ATOM 697 C C . PRO A 1 90 ? 10.225 12.619 22.189 1.00 86.94 90 PRO A C 1
ATOM 699 O O . PRO A 1 90 ? 11.334 12.232 21.838 1.00 86.94 90 PRO A O 1
ATOM 702 N N . ASN A 1 91 ? 9.218 11.766 22.409 1.00 89.81 91 ASN A N 1
ATOM 703 C CA . ASN A 1 91 ? 9.359 10.309 22.366 1.00 89.81 91 ASN A CA 1
ATOM 704 C C . ASN A 1 91 ? 8.300 9.683 21.447 1.00 89.81 91 ASN A C 1
ATOM 706 O O . ASN A 1 91 ? 7.121 10.029 21.535 1.00 89.81 91 ASN A O 1
ATOM 710 N N . GLU A 1 92 ? 8.726 8.727 20.622 1.00 90.62 92 GLU A N 1
ATOM 711 C CA . GLU A 1 92 ? 7.869 7.924 19.751 1.00 90.62 92 GLU A CA 1
ATOM 712 C C . GLU A 1 92 ? 6.747 7.212 20.509 1.00 90.62 92 GLU A C 1
ATOM 714 O O . GLU A 1 92 ? 5.590 7.317 20.122 1.00 90.62 92 GLU A O 1
ATOM 719 N N . SER A 1 93 ? 7.027 6.606 21.665 1.00 92.19 93 SER A N 1
ATOM 720 C CA . SER A 1 93 ? 5.987 5.951 22.469 1.00 92.19 93 SER A CA 1
ATOM 721 C C . SER A 1 93 ? 4.906 6.931 22.942 1.00 92.19 93 SER A C 1
ATOM 723 O O . SER A 1 93 ? 3.739 6.559 23.052 1.00 92.19 93 SER A O 1
ATOM 725 N N . LEU A 1 94 ? 5.266 8.195 23.211 1.00 93.12 94 LEU A N 1
ATOM 726 C CA . LEU A 1 94 ? 4.286 9.234 23.552 1.00 93.12 94 LEU A CA 1
ATOM 727 C C . LEU A 1 94 ? 3.474 9.661 22.327 1.00 93.12 94 LEU A C 1
ATOM 729 O O . LEU A 1 94 ? 2.282 9.933 22.467 1.00 93.12 94 LEU A O 1
ATOM 733 N N . ARG A 1 95 ? 4.096 9.698 21.142 1.00 94.56 95 ARG A N 1
ATOM 734 C CA . ARG A 1 95 ? 3.405 9.984 19.878 1.00 94.56 95 ARG A CA 1
ATOM 735 C C . ARG A 1 95 ? 2.405 8.884 19.534 1.00 94.56 95 ARG A C 1
ATOM 737 O O . ARG A 1 95 ? 1.235 9.191 19.327 1.00 94.56 95 ARG A O 1
ATOM 744 N N . ILE A 1 96 ? 2.821 7.621 19.586 1.00 95.00 96 ILE A N 1
ATOM 745 C CA . ILE A 1 96 ? 1.948 6.459 19.369 1.00 95.00 96 ILE A CA 1
ATOM 746 C C . ILE A 1 96 ? 0.781 6.480 20.361 1.00 95.00 96 ILE A C 1
ATOM 748 O O . ILE A 1 96 ? -0.379 6.412 19.961 1.00 95.00 96 ILE A O 1
ATOM 752 N N . ALA A 1 97 ? 1.052 6.665 21.657 1.00 93.75 97 ALA A N 1
ATOM 753 C CA . ALA A 1 97 ? -0.010 6.738 22.660 1.00 93.75 97 ALA A CA 1
ATOM 754 C C . ALA A 1 97 ? -0.996 7.894 22.397 1.00 93.75 97 ALA A C 1
ATOM 756 O O . ALA A 1 97 ? -2.204 7.729 22.577 1.00 93.75 97 ALA A O 1
ATOM 757 N N . ALA A 1 98 ? -0.508 9.059 21.958 1.00 94.75 98 ALA A N 1
ATOM 758 C CA . ALA A 1 98 ? -1.354 10.198 21.606 1.00 94.75 98 ALA A CA 1
ATOM 759 C C . ALA A 1 98 ? -2.178 9.959 20.325 1.00 94.75 98 ALA A C 1
ATOM 761 O O . ALA A 1 98 ? -3.336 10.388 20.269 1.00 94.75 98 ALA A O 1
ATOM 762 N N . LEU A 1 99 ? -1.629 9.232 19.342 1.00 96.88 99 LEU A N 1
ATOM 763 C CA . LEU A 1 99 ? -2.374 8.757 18.173 1.00 96.88 99 LEU A CA 1
ATOM 764 C C . LEU A 1 99 ? -3.523 7.856 18.610 1.00 96.88 99 LEU A C 1
ATOM 766 O O . LEU A 1 99 ? -4.671 8.205 18.364 1.00 96.88 99 LEU A O 1
ATOM 770 N N . PHE A 1 100 ? -3.260 6.776 19.350 1.00 97.19 100 PHE A N 1
ATOM 771 C CA . PHE A 1 100 ? -4.322 5.886 19.836 1.00 97.19 100 PHE A CA 1
ATOM 772 C C . PHE A 1 100 ? -5.375 6.621 20.670 1.00 97.19 100 PHE A C 1
ATOM 774 O O . PHE A 1 100 ? -6.570 6.382 20.501 1.00 97.19 100 PHE A O 1
ATOM 781 N N . LYS A 1 101 ? -4.959 7.568 21.521 1.00 95.69 101 LYS A N 1
ATOM 782 C CA . LYS A 1 101 ? -5.882 8.388 22.320 1.00 95.69 101 LYS A CA 1
ATOM 783 C C . LYS A 1 101 ? -6.870 9.181 21.457 1.00 95.69 101 LYS A C 1
ATOM 785 O O . LYS A 1 101 ? -8.007 9.375 21.877 1.00 95.69 101 LYS A O 1
ATOM 790 N N . THR A 1 102 ? -6.442 9.633 20.282 1.00 97.69 102 THR A N 1
ATOM 791 C CA . THR A 1 102 ? -7.280 10.389 19.337 1.00 97.69 102 THR A CA 1
ATOM 792 C C . THR A 1 102 ? -8.074 9.458 18.423 1.00 97.69 102 THR A C 1
ATOM 794 O O . THR A 1 102 ? -9.258 9.672 18.174 1.00 97.69 102 THR A O 1
ATOM 797 N N . MET A 1 103 ? -7.428 8.395 17.950 1.00 98.31 103 MET A N 1
ATOM 798 C CA . MET A 1 103 ? -7.944 7.513 16.911 1.00 98.31 103 MET A CA 1
ATOM 799 C C . MET A 1 103 ? -8.978 6.511 17.428 1.00 98.31 103 MET A C 1
ATOM 801 O O . MET A 1 103 ? -9.888 6.168 16.684 1.00 98.31 103 MET A O 1
ATOM 805 N N . LEU A 1 104 ? -8.893 6.060 18.686 1.00 98.12 104 LEU A N 1
ATOM 806 C CA . LEU A 1 104 ? -9.854 5.094 19.238 1.00 98.12 104 LEU A CA 1
ATOM 807 C C . LEU A 1 104 ? -11.284 5.666 19.346 1.00 98.12 104 LEU A C 1
ATOM 809 O O . LEU A 1 104 ? -12.206 5.004 18.864 1.00 98.12 104 LEU A O 1
ATOM 813 N N . PRO A 1 105 ? -11.514 6.875 19.905 1.00 97.94 105 PRO A N 1
ATOM 814 C CA . PRO A 1 105 ? -12.836 7.503 19.855 1.00 97.94 105 PRO A CA 1
ATOM 815 C C . PRO A 1 105 ? -13.291 7.800 18.422 1.00 97.94 105 PRO A C 1
ATOM 817 O O . PRO A 1 105 ? -14.433 7.518 18.081 1.00 97.94 105 PRO A O 1
ATOM 820 N N . ALA A 1 106 ? -12.389 8.293 17.563 1.00 98.12 106 ALA A N 1
ATOM 821 C CA . ALA A 1 106 ? -12.720 8.595 16.171 1.00 98.12 106 ALA A CA 1
ATOM 822 C C . ALA A 1 106 ? -13.173 7.347 15.397 1.00 98.12 106 ALA A C 1
ATOM 824 O O . ALA A 1 106 ? -14.163 7.405 14.673 1.00 98.12 106 ALA A O 1
ATOM 825 N N . LEU A 1 107 ? -12.491 6.208 15.573 1.00 98.50 107 LEU A N 1
ATOM 826 C CA . LEU A 1 107 ? -12.902 4.934 14.988 1.00 98.50 107 LEU A CA 1
ATOM 827 C C . LEU A 1 107 ? -14.301 4.541 15.465 1.00 98.50 107 LEU A C 1
ATOM 829 O O . LEU A 1 107 ? -15.144 4.226 14.632 1.00 98.50 107 LEU A O 1
ATOM 833 N N . ARG A 1 108 ? -14.564 4.594 16.778 1.00 98.31 108 ARG A N 1
ATOM 834 C CA . ARG A 1 108 ? -15.888 4.280 17.335 1.00 98.31 108 ARG A CA 1
ATOM 835 C C . ARG A 1 108 ? -16.987 5.105 16.671 1.00 98.31 108 ARG A C 1
ATOM 837 O O . ARG A 1 108 ? -17.946 4.536 16.156 1.00 98.31 108 ARG A O 1
ATOM 844 N N . ASP A 1 109 ? -16.817 6.423 16.654 1.00 98.06 109 ASP A N 1
ATOM 845 C CA . ASP A 1 109 ? -17.816 7.347 16.120 1.00 98.06 109 ASP A CA 1
ATOM 846 C C . ASP A 1 109 ? -18.032 7.125 14.615 1.00 98.06 109 ASP A C 1
ATOM 848 O O . ASP A 1 109 ? -19.162 7.144 14.128 1.00 98.06 109 ASP A O 1
ATOM 852 N N . LEU A 1 110 ? -16.958 6.859 13.867 1.00 98.19 110 LEU A N 1
ATOM 853 C CA . LEU A 1 110 ? -17.015 6.602 12.429 1.00 98.19 110 LEU A CA 1
ATOM 854 C C . LEU A 1 110 ? -17.662 5.254 12.071 1.00 98.19 110 LEU A C 1
ATOM 856 O O . LEU A 1 110 ? -18.313 5.155 11.029 1.00 98.19 110 LEU A O 1
ATOM 860 N N . LEU A 1 111 ? -17.509 4.225 12.907 1.00 98.19 111 LEU A N 1
ATOM 861 C CA . LEU A 1 111 ? -18.182 2.935 12.716 1.00 98.19 111 LEU A CA 1
ATOM 862 C C . LEU A 1 111 ? -19.709 3.078 12.833 1.00 98.19 111 LEU A C 1
ATOM 864 O O . LEU A 1 111 ? -20.440 2.538 11.996 1.00 98.19 111 LEU A O 1
ATOM 868 N N . ASP A 1 112 ? -20.172 3.867 13.806 1.00 97.25 112 ASP A N 1
ATOM 869 C CA . ASP A 1 112 ? -21.597 4.129 14.049 1.00 97.25 112 ASP A CA 1
ATOM 870 C C . ASP A 1 112 ? -22.189 5.168 13.078 1.00 97.25 112 ASP A C 1
ATOM 872 O O . ASP A 1 112 ? -23.405 5.226 12.873 1.00 97.25 112 ASP A O 1
ATOM 876 N N . ALA A 1 113 ? -21.344 5.988 12.447 1.00 95.69 113 ALA A N 1
ATOM 877 C CA . ALA A 1 113 ? -21.784 7.031 11.533 1.00 95.69 113 ALA A CA 1
ATOM 878 C C . ALA A 1 113 ? -22.474 6.457 10.282 1.00 95.69 113 ALA A C 1
ATOM 880 O O . ALA A 1 113 ? -21.924 5.627 9.546 1.00 95.69 113 ALA A O 1
ATOM 881 N N . SER A 1 114 ? -23.669 6.977 9.986 1.00 92.50 114 SER A N 1
ATOM 882 C CA . SER A 1 114 ? -24.370 6.726 8.721 1.00 92.50 114 SER A CA 1
ATOM 883 C C . SER A 1 114 ? -23.749 7.492 7.549 1.00 92.50 114 SER A C 1
ATOM 885 O O . SER A 1 114 ? -23.797 7.028 6.411 1.00 92.50 114 SER A O 1
ATOM 887 N N . VAL A 1 115 ? -23.157 8.658 7.828 1.00 94.06 115 VAL A N 1
ATOM 888 C CA . VAL A 1 115 ? -22.506 9.535 6.852 1.00 94.06 115 VAL A CA 1
ATOM 889 C C . VAL A 1 115 ? -21.165 9.989 7.412 1.00 94.06 115 VAL A C 1
ATOM 891 O O . VAL A 1 115 ? -21.088 10.521 8.517 1.00 94.06 115 VAL A O 1
ATOM 894 N N . ILE A 1 116 ? -20.110 9.803 6.623 1.00 95.69 116 ILE A N 1
ATOM 895 C CA . ILE A 1 116 ? -18.755 10.251 6.948 1.00 95.69 116 ILE A CA 1
ATOM 896 C C . ILE A 1 116 ? -18.536 11.596 6.267 1.00 95.69 116 ILE A C 1
ATOM 898 O O . ILE A 1 116 ? -18.800 11.724 5.069 1.00 95.69 116 ILE A O 1
ATOM 902 N N . GLN A 1 117 ? -18.023 12.579 7.006 1.00 96.50 117 GLN A N 1
ATOM 903 C CA . GLN A 1 117 ? -17.721 13.902 6.461 1.00 96.50 117 GLN A CA 1
ATOM 904 C C . GLN A 1 117 ? -16.823 13.792 5.222 1.00 96.50 117 GLN A C 1
ATOM 906 O O . GLN A 1 117 ? -15.730 13.231 5.284 1.00 96.50 117 GLN A O 1
ATOM 911 N N . GLU A 1 118 ? -17.287 14.335 4.094 1.00 97.00 118 GLU A N 1
ATOM 912 C CA . GLU A 1 118 ? -16.613 14.197 2.796 1.00 97.00 118 GLU A CA 1
ATOM 913 C C . GLU A 1 118 ? -15.186 14.740 2.795 1.00 97.00 118 GLU A C 1
ATOM 915 O O . GLU A 1 118 ? -14.310 14.183 2.143 1.00 97.00 118 GLU A O 1
ATOM 920 N N . THR A 1 119 ? -14.925 15.796 3.565 1.00 97.25 119 THR A N 1
ATOM 921 C CA . THR A 1 119 ? -13.594 16.402 3.707 1.00 97.25 119 THR A CA 1
ATOM 922 C C . THR A 1 119 ? -12.530 15.431 4.216 1.00 97.25 119 THR A C 1
ATOM 924 O O . THR A 1 119 ? -11.349 15.693 4.020 1.00 97.25 119 THR A O 1
ATOM 927 N N . LEU A 1 120 ? -12.924 14.324 4.852 1.00 97.81 120 LEU A N 1
ATOM 928 C CA . LEU A 1 120 ? -11.996 13.328 5.377 1.00 97.81 120 LEU A CA 1
ATOM 929 C C . LEU A 1 120 ? -11.566 12.287 4.333 1.00 97.81 120 LEU A C 1
ATOM 931 O O . LEU A 1 120 ? -10.526 11.663 4.515 1.00 97.81 120 LEU A O 1
ATOM 935 N N . TRP A 1 121 ? -12.339 12.069 3.263 1.00 97.81 121 TRP A N 1
ATOM 936 C CA . TRP A 1 121 ? -12.107 10.943 2.343 1.00 97.81 121 TRP A CA 1
ATOM 937 C C . TRP A 1 121 ? -12.217 11.276 0.852 1.00 97.81 121 TRP A C 1
ATOM 939 O O . TRP A 1 121 ? -11.733 10.495 0.033 1.00 97.81 121 TRP A O 1
ATOM 949 N N . ARG A 1 122 ? -12.853 12.392 0.477 1.00 97.75 122 ARG A N 1
ATOM 950 C CA . ARG A 1 122 ? -13.204 12.704 -0.917 1.00 97.75 122 ARG A CA 1
ATOM 951 C C . ARG A 1 122 ? -11.990 12.746 -1.835 1.00 97.75 122 ARG A C 1
ATOM 953 O O . ARG A 1 122 ? -12.039 12.135 -2.893 1.00 97.75 122 ARG A O 1
ATOM 960 N N . ASP A 1 123 ? -10.919 13.422 -1.433 1.00 95.94 123 ASP A N 1
ATOM 961 C CA . ASP A 1 123 ? -9.751 13.614 -2.298 1.00 95.94 123 ASP A CA 1
ATOM 962 C C . ASP A 1 123 ? -9.058 12.264 -2.594 1.00 95.94 123 ASP A C 1
ATOM 964 O O . ASP A 1 123 ? -8.723 11.967 -3.740 1.00 95.94 123 ASP A O 1
ATOM 968 N N . ALA A 1 124 ? -8.953 11.384 -1.590 1.00 95.62 124 ALA A N 1
ATOM 969 C CA . ALA A 1 124 ? -8.422 10.028 -1.759 1.00 95.62 124 ALA A CA 1
ATOM 970 C C . ALA A 1 124 ? -9.350 9.121 -2.594 1.00 95.62 124 ALA A C 1
ATOM 972 O O . ALA A 1 124 ? -8.882 8.328 -3.414 1.00 95.62 124 ALA A O 1
ATOM 973 N N . GLU A 1 125 ? -10.671 9.245 -2.433 1.00 97.31 125 GLU A N 1
ATOM 974 C CA . GLU A 1 125 ? -11.647 8.516 -3.256 1.00 97.31 125 GLU A CA 1
ATOM 975 C C . GLU A 1 125 ? -11.647 9.002 -4.709 1.00 97.31 125 GLU A C 1
ATOM 977 O O . GLU A 1 125 ? -11.790 8.189 -5.624 1.00 97.31 125 GLU A O 1
ATOM 982 N N . GLN A 1 126 ? -11.451 10.302 -4.938 1.00 96.81 126 GLN A N 1
ATOM 983 C CA . GLN A 1 126 ? -11.293 10.866 -6.273 1.00 96.81 126 GLN A CA 1
ATOM 984 C C . GLN A 1 126 ? -10.042 10.295 -6.946 1.00 96.81 126 GLN A C 1
ATOM 986 O O . GLN A 1 126 ? -10.157 9.726 -8.027 1.00 96.81 126 GLN A O 1
ATOM 991 N N . GLN A 1 127 ? -8.887 10.331 -6.275 1.00 94.81 127 GLN A N 1
ATOM 992 C CA . GLN A 1 127 ? -7.645 9.738 -6.784 1.00 94.81 127 GLN A CA 1
ATOM 993 C C . GLN A 1 127 ? -7.807 8.241 -7.102 1.00 94.81 127 GLN A C 1
ATOM 995 O O . GLN A 1 127 ? -7.336 7.759 -8.136 1.00 94.81 127 GLN A O 1
ATOM 1000 N N . HIS A 1 128 ? -8.494 7.486 -6.237 1.00 96.44 128 HIS A N 1
ATOM 1001 C CA . HIS A 1 128 ? -8.812 6.082 -6.501 1.00 96.44 128 HIS A CA 1
ATOM 1002 C C . HIS A 1 128 ? -9.703 5.916 -7.736 1.00 96.44 128 HIS A C 1
ATOM 1004 O O . HIS A 1 128 ? -9.396 5.098 -8.599 1.00 96.44 128 HIS A O 1
ATOM 1010 N N . SER A 1 129 ? -10.763 6.713 -7.857 1.00 96.62 129 SER A N 1
ATOM 1011 C CA . SER A 1 129 ? -11.699 6.650 -8.986 1.00 96.62 129 SER A CA 1
ATOM 1012 C C . SER A 1 129 ? -11.033 7.024 -10.314 1.00 96.62 129 SER A C 1
ATOM 1014 O O . SER A 1 129 ? -11.268 6.369 -11.327 1.00 96.62 129 SER A O 1
ATOM 1016 N N . GLU A 1 130 ? -10.162 8.034 -10.311 1.00 95.12 130 GLU A N 1
ATOM 1017 C CA . GLU A 1 130 ? -9.357 8.434 -11.469 1.00 95.12 130 GLU A CA 1
ATOM 1018 C C . GLU A 1 130 ? -8.369 7.331 -11.869 1.00 95.12 130 GLU A C 1
ATOM 1020 O O . GLU A 1 130 ? -8.238 7.015 -13.052 1.00 95.12 130 GLU A O 1
ATOM 1025 N N . THR A 1 131 ? -7.735 6.677 -10.888 1.00 95.19 131 THR A N 1
ATOM 1026 C CA . THR A 1 131 ? -6.849 5.530 -11.142 1.00 95.19 131 THR A CA 1
ATOM 1027 C C . THR A 1 131 ? -7.628 4.337 -11.710 1.00 95.19 131 THR A C 1
ATOM 1029 O O . THR A 1 131 ? -7.176 3.706 -12.661 1.00 95.19 131 THR A O 1
ATOM 1032 N N . GLU A 1 132 ? -8.815 4.027 -11.180 1.00 96.38 132 GLU A N 1
ATOM 1033 C CA . GLU A 1 132 ? -9.686 2.977 -11.725 1.00 96.38 132 GLU A CA 1
ATOM 1034 C C . GLU A 1 132 ? -10.090 3.262 -13.175 1.00 96.38 132 GLU A C 1
ATOM 1036 O O . GLU A 1 132 ? -10.008 2.373 -14.023 1.00 96.38 132 GLU A O 1
ATOM 1041 N N . ALA A 1 133 ? -10.506 4.496 -13.473 1.00 95.19 133 ALA A N 1
ATOM 1042 C CA . ALA A 1 133 ? -10.886 4.904 -14.822 1.00 95.19 133 ALA A CA 1
ATOM 1043 C C . ALA A 1 133 ? -9.714 4.762 -15.803 1.00 95.19 133 ALA A C 1
ATOM 1045 O O . ALA A 1 133 ? -9.889 4.224 -16.896 1.00 95.19 133 ALA A O 1
ATOM 1046 N N . LEU A 1 134 ? -8.516 5.173 -15.381 1.00 93.38 134 LEU A N 1
ATOM 1047 C CA . LEU A 1 134 ? -7.281 4.978 -16.128 1.00 93.38 134 LEU A CA 1
ATOM 1048 C C . LEU A 1 134 ? -7.013 3.493 -16.403 1.00 93.38 134 LEU A C 1
ATOM 1050 O O . LEU A 1 134 ? -6.806 3.128 -17.554 1.00 93.38 134 LEU A O 1
ATOM 1054 N N . LEU A 1 135 ? -7.020 2.635 -15.376 1.00 94.75 135 LEU A N 1
ATOM 1055 C CA . LEU A 1 135 ? -6.695 1.209 -15.532 1.00 94.75 135 LEU A CA 1
ATOM 1056 C C . LEU A 1 135 ? -7.737 0.426 -16.343 1.00 94.75 135 LEU A C 1
ATOM 1058 O O . LEU A 1 135 ? -7.440 -0.673 -16.801 1.00 94.75 135 LEU A O 1
ATOM 1062 N N . ASN A 1 136 ? -8.941 0.973 -16.514 1.00 95.12 136 ASN A N 1
ATOM 1063 C CA . ASN A 1 136 ? -9.983 0.412 -17.374 1.00 95.12 136 ASN A CA 1
ATOM 1064 C C . ASN A 1 136 ? -9.920 0.937 -18.820 1.00 95.12 136 ASN A C 1
ATOM 1066 O O . ASN A 1 136 ? -10.728 0.521 -19.651 1.00 95.12 136 ASN A O 1
ATOM 1070 N N . HIS A 1 137 ? -8.997 1.851 -19.134 1.00 93.44 137 HIS A N 1
ATOM 1071 C CA . HIS A 1 137 ? -8.813 2.357 -20.489 1.00 93.44 137 HIS A CA 1
ATOM 1072 C C . HIS A 1 137 ? -8.288 1.253 -21.418 1.00 93.44 137 HIS A C 1
ATOM 1074 O O . HIS A 1 137 ? -7.404 0.488 -21.043 1.00 93.44 137 HIS A O 1
ATOM 1080 N N . GLN A 1 138 ? -8.787 1.201 -22.655 1.00 93.31 138 GLN A N 1
ATOM 1081 C CA . GLN A 1 138 ? -8.446 0.148 -23.627 1.00 93.31 138 GLN A CA 1
ATOM 1082 C C . GLN A 1 138 ? -6.951 0.085 -23.992 1.00 93.31 138 GLN A C 1
ATOM 1084 O O . GLN A 1 138 ? -6.456 -0.967 -24.381 1.00 93.31 138 GLN A O 1
ATOM 1089 N N . ASP A 1 139 ? -6.243 1.207 -23.847 1.00 92.81 139 ASP A N 1
ATOM 1090 C CA . ASP A 1 139 ? -4.810 1.312 -24.147 1.00 92.81 139 ASP A CA 1
ATOM 1091 C C . ASP A 1 139 ? -3.917 0.891 -22.964 1.00 92.81 139 ASP A C 1
ATOM 1093 O O . ASP A 1 139 ? -2.691 0.923 -23.076 1.00 92.81 139 ASP A O 1
ATOM 1097 N N . VAL A 1 140 ? -4.502 0.513 -21.819 1.00 94.56 140 VAL A N 1
ATOM 1098 C CA . VAL A 1 140 ? -3.751 -0.085 -20.711 1.00 94.56 140 VAL A CA 1
ATOM 1099 C C . VAL A 1 140 ? -3.517 -1.561 -20.997 1.00 94.56 140 VAL A C 1
ATOM 1101 O O . VAL A 1 140 ? -4.451 -2.328 -21.220 1.00 94.56 140 VAL A O 1
ATOM 1104 N N . ILE A 1 141 ? -2.254 -1.974 -20.924 1.00 96.38 141 ILE A N 1
ATOM 1105 C CA . ILE A 1 141 ? -1.861 -3.378 -21.066 1.00 96.38 141 ILE A CA 1
ATOM 1106 C C . ILE A 1 141 ? -1.423 -3.894 -19.700 1.00 96.38 141 ILE A C 1
ATOM 1108 O O . ILE A 1 141 ? -0.568 -3.292 -19.047 1.00 96.38 141 ILE A O 1
ATOM 1112 N N . VAL A 1 142 ? -1.992 -5.024 -19.279 1.00 97.44 142 VAL A N 1
ATOM 1113 C CA . VAL A 1 142 ? -1.587 -5.732 -18.060 1.00 97.44 142 VAL A CA 1
ATOM 1114 C C . VAL A 1 142 ? -1.000 -7.080 -18.447 1.00 97.44 142 VAL A C 1
ATOM 1116 O O . VAL A 1 142 ? -1.708 -7.961 -18.931 1.00 97.44 142 VAL A O 1
ATOM 1119 N N . GLU A 1 143 ? 0.297 -7.247 -18.220 1.00 98.19 143 GLU A N 1
ATOM 1120 C CA . GLU A 1 143 ? 0.995 -8.519 -18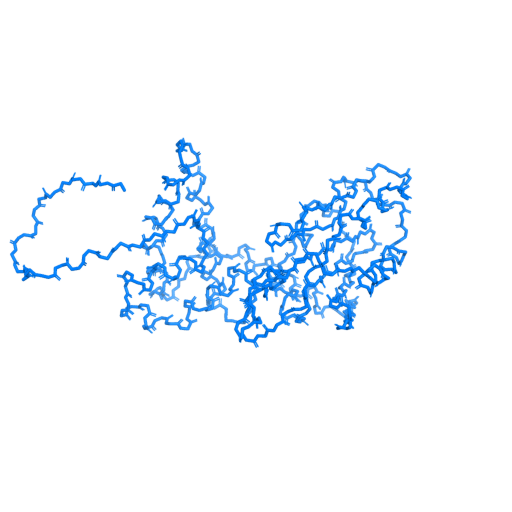.400 1.00 98.19 143 GLU A CA 1
ATOM 1121 C C . GLU A 1 143 ? 1.222 -9.162 -17.030 1.00 98.19 143 GLU A C 1
ATOM 1123 O O . GLU A 1 143 ? 1.617 -8.485 -16.081 1.00 98.19 143 GLU A O 1
ATOM 1128 N N . GLN A 1 144 ? 0.992 -10.469 -16.907 1.00 98.19 144 GLN A N 1
ATOM 1129 C CA . GLN A 1 144 ? 1.225 -11.203 -15.664 1.00 98.19 144 GLN A CA 1
ATOM 1130 C C . GLN A 1 144 ? 2.164 -12.376 -15.922 1.00 98.19 144 GLN A C 1
ATOM 1132 O O . GLN A 1 144 ? 1.940 -13.160 -16.841 1.00 98.19 144 GLN A O 1
ATOM 1137 N N . TYR A 1 145 ? 3.180 -12.493 -15.073 1.00 97.81 145 TYR A N 1
ATOM 1138 C CA . TYR A 1 145 ? 4.225 -13.510 -15.111 1.00 97.81 145 TYR A CA 1
ATOM 1139 C C . TYR A 1 145 ? 4.287 -14.219 -13.745 1.00 97.81 145 TYR A C 1
ATOM 1141 O O . TYR A 1 145 ? 5.152 -13.905 -12.915 1.00 97.81 145 TYR A O 1
ATOM 1149 N N . PRO A 1 146 ? 3.331 -15.120 -13.436 1.00 95.12 146 PRO A N 1
ATOM 1150 C CA . PRO A 1 146 ? 3.249 -15.776 -12.129 1.00 95.12 146 PRO A CA 1
ATOM 1151 C C . PRO A 1 146 ? 4.507 -16.576 -11.762 1.00 95.12 146 PRO A C 1
ATOM 1153 O O . PRO A 1 146 ? 4.891 -16.641 -10.596 1.00 95.12 146 PRO A O 1
ATOM 1156 N N . GLU A 1 147 ? 5.196 -17.139 -12.753 1.00 94.19 147 GLU A N 1
ATOM 1157 C CA . GLU A 1 147 ? 6.428 -17.916 -12.601 1.00 94.19 147 GLU A CA 1
ATOM 1158 C C . GLU A 1 147 ? 7.619 -17.100 -12.087 1.00 94.19 147 GLU A C 1
ATOM 1160 O O . GLU A 1 147 ? 8.593 -17.684 -11.606 1.00 94.19 147 GLU A O 1
ATOM 1165 N N . ILE A 1 148 ? 7.542 -15.767 -12.138 1.00 95.06 148 ILE A N 1
ATOM 1166 C CA . ILE A 1 148 ? 8.510 -14.831 -11.545 1.00 95.06 148 ILE A CA 1
ATOM 1167 C C . ILE A 1 148 ? 7.868 -13.827 -10.572 1.00 95.06 148 ILE A C 1
ATOM 1169 O O . ILE A 1 148 ? 8.567 -12.949 -10.074 1.00 95.06 148 ILE A O 1
ATOM 1173 N N . ASP A 1 149 ? 6.580 -13.998 -10.245 1.00 94.69 149 ASP A N 1
ATOM 1174 C CA . ASP A 1 149 ? 5.790 -13.126 -9.358 1.00 94.69 149 ASP A CA 1
ATOM 1175 C C . ASP A 1 149 ? 5.794 -11.644 -9.768 1.00 94.69 149 ASP A C 1
ATOM 1177 O O . ASP A 1 149 ? 5.968 -10.749 -8.939 1.00 94.69 149 ASP A O 1
ATOM 1181 N N . LEU A 1 150 ? 5.620 -11.392 -11.070 1.00 97.75 150 LEU A N 1
ATOM 1182 C CA . LEU A 1 150 ? 5.658 -10.054 -11.661 1.00 97.75 150 LEU A CA 1
ATOM 1183 C C . LEU A 1 150 ? 4.373 -9.727 -12.429 1.00 97.75 150 LEU A C 1
ATOM 1185 O O . LEU A 1 150 ? 4.030 -10.407 -13.394 1.00 97.75 150 LEU A O 1
ATOM 1189 N N . ALA A 1 151 ? 3.715 -8.630 -12.066 1.00 98.44 151 ALA A N 1
ATOM 1190 C CA . ALA A 1 151 ? 2.714 -7.971 -12.902 1.00 98.44 151 ALA A CA 1
ATOM 1191 C C . ALA A 1 151 ? 3.300 -6.694 -13.515 1.00 98.44 151 ALA A C 1
ATOM 1193 O O . ALA A 1 151 ? 3.962 -5.924 -12.822 1.00 98.44 151 ALA A O 1
ATOM 1194 N N . ILE A 1 152 ? 3.045 -6.446 -14.797 1.00 98.50 152 ILE A N 1
ATOM 1195 C CA . ILE A 1 152 ? 3.467 -5.234 -15.505 1.00 98.50 152 ILE A CA 1
ATOM 1196 C C . ILE A 1 152 ? 2.220 -4.492 -15.975 1.00 98.50 152 ILE A C 1
ATOM 1198 O O . ILE A 1 152 ? 1.444 -5.024 -16.764 1.00 98.50 152 ILE A O 1
ATOM 1202 N N . PHE A 1 153 ? 2.049 -3.258 -15.512 1.00 97.69 153 PHE A N 1
ATOM 1203 C CA . PHE A 1 153 ? 0.996 -2.346 -15.946 1.00 97.69 153 PHE A CA 1
ATOM 1204 C C . PHE A 1 153 ? 1.606 -1.300 -16.868 1.00 97.69 153 PHE A C 1
ATOM 1206 O O . PHE A 1 153 ? 2.396 -0.471 -16.420 1.00 97.69 153 PHE A O 1
ATOM 1213 N N . ARG A 1 154 ? 1.237 -1.321 -18.147 1.00 95.94 154 ARG A N 1
ATOM 1214 C CA . ARG A 1 154 ? 1.641 -0.310 -19.127 1.00 95.94 154 ARG A CA 1
ATOM 1215 C C . ARG A 1 154 ? 0.522 0.698 -19.284 1.00 95.94 154 ARG A C 1
ATOM 1217 O O . ARG A 1 154 ? -0.567 0.354 -19.734 1.00 95.94 154 ARG A O 1
ATOM 1224 N N . LEU A 1 155 ? 0.800 1.925 -18.875 1.00 92.88 155 LEU A N 1
ATOM 1225 C CA . LEU A 1 155 ? -0.151 3.021 -18.848 1.00 92.88 155 LEU A CA 1
ATOM 1226 C C . LEU A 1 155 ? 0.048 3.905 -20.089 1.00 92.88 155 LEU A C 1
ATOM 1228 O O . LEU A 1 155 ? 1.190 4.253 -20.397 1.00 92.88 155 LEU A O 1
ATOM 1232 N N . PRO A 1 156 ? -1.029 4.359 -20.757 1.00 85.25 156 PRO A N 1
ATOM 1233 C CA . PRO A 1 156 ? -0.955 5.227 -21.940 1.00 85.25 156 PRO A CA 1
ATOM 1234 C C . PRO A 1 156 ? -0.553 6.677 -21.607 1.00 85.25 156 PRO A C 1
ATOM 1236 O O . PRO A 1 156 ? -0.728 7.592 -22.408 1.00 85.25 156 PRO A O 1
ATOM 1239 N N . ILE A 1 157 ? -0.072 6.921 -20.390 1.00 70.81 157 ILE A N 1
ATOM 1240 C CA . ILE A 1 157 ? 0.056 8.254 -19.824 1.00 70.81 157 ILE A CA 1
ATOM 1241 C C . ILE A 1 157 ? 1.352 8.923 -20.277 1.00 70.81 157 ILE A C 1
ATOM 1243 O O . ILE A 1 157 ? 2.454 8.415 -20.061 1.00 70.81 157 ILE A O 1
ATOM 1247 N N . TYR A 1 158 ? 1.189 10.137 -20.799 1.00 57.75 158 TYR A N 1
ATOM 1248 C CA . TYR A 1 158 ? 2.211 11.172 -20.873 1.00 57.75 158 TYR A CA 1
ATOM 1249 C C . TYR A 1 158 ? 2.059 12.028 -19.620 1.00 57.75 158 TYR A C 1
ATOM 1251 O O . TYR A 1 158 ? 1.208 12.912 -19.583 1.00 57.75 158 TYR A O 1
ATOM 1259 N N . SER A 1 159 ? 2.792 11.741 -18.551 1.00 52.69 159 SER A N 1
ATOM 1260 C CA . SER A 1 159 ? 2.717 12.592 -17.368 1.00 52.69 159 SER A CA 1
ATOM 1261 C C . SER A 1 159 ? 4.098 13.057 -16.965 1.00 52.69 159 SER A C 1
ATOM 1263 O O . SER A 1 159 ? 5.031 12.267 -16.861 1.00 52.69 159 SER A O 1
ATOM 1265 N N . ASP A 1 160 ? 4.174 14.358 -16.708 1.00 54.03 160 ASP A N 1
ATOM 1266 C CA . ASP A 1 160 ? 5.234 15.018 -15.955 1.00 54.03 160 ASP A CA 1
ATOM 1267 C C . ASP A 1 160 ? 5.022 14.826 -14.436 1.00 54.03 160 ASP A C 1
ATOM 1269 O O . ASP A 1 160 ? 5.392 15.687 -13.635 1.00 54.03 160 ASP A O 1
ATOM 1273 N N . THR A 1 161 ? 4.368 13.731 -14.015 1.00 53.75 161 THR A N 1
ATOM 1274 C CA . THR A 1 161 ? 4.153 13.446 -12.591 1.00 53.75 161 THR A CA 1
ATOM 1275 C C . THR A 1 161 ? 5.509 13.305 -11.912 1.00 53.75 161 THR A C 1
ATOM 1277 O O . THR A 1 161 ? 6.427 12.718 -12.488 1.00 53.75 161 THR A O 1
ATOM 1280 N N . PRO A 1 162 ? 5.668 13.825 -10.683 1.00 51.97 162 PRO A N 1
ATOM 1281 C CA . PRO A 1 162 ? 6.917 13.688 -9.958 1.00 51.97 162 PRO A CA 1
ATOM 1282 C C . PRO A 1 162 ? 7.276 12.207 -9.790 1.00 51.97 162 PRO A C 1
ATOM 1284 O O . PRO A 1 162 ? 6.641 11.475 -9.030 1.00 51.97 162 PRO A O 1
ATOM 1287 N N . VAL A 1 163 ? 8.340 11.803 -10.481 1.00 53.69 163 VAL A N 1
ATOM 1288 C CA . VAL A 1 163 ? 8.867 10.432 -10.601 1.00 53.69 163 VAL A CA 1
ATOM 1289 C C . VAL A 1 163 ? 9.156 9.779 -9.234 1.00 53.69 163 VAL A C 1
ATOM 1291 O O . VAL A 1 163 ? 9.151 8.558 -9.091 1.00 53.69 163 VAL A O 1
ATOM 1294 N N . SER A 1 164 ? 9.324 10.591 -8.185 1.00 58.50 164 SER A N 1
ATOM 1295 C CA . SER A 1 164 ? 9.661 10.165 -6.821 1.00 58.50 164 SER A CA 1
ATOM 1296 C C . SER A 1 164 ? 8.480 9.596 -6.004 1.00 58.50 164 SER A C 1
ATOM 1298 O O . SER A 1 164 ? 8.690 9.042 -4.925 1.00 58.50 164 SER A O 1
ATOM 1300 N N . GLN A 1 165 ? 7.230 9.674 -6.480 1.00 73.06 165 GLN A N 1
ATOM 1301 C CA . GLN A 1 165 ? 6.088 9.162 -5.709 1.00 73.06 165 GLN A CA 1
ATOM 1302 C C . GLN A 1 165 ? 5.890 7.644 -5.854 1.00 73.06 165 GLN A C 1
ATOM 1304 O O . GLN A 1 165 ? 6.026 7.056 -6.932 1.00 73.06 165 GLN A O 1
ATOM 1309 N N . ARG A 1 166 ? 5.509 6.985 -4.749 1.00 83.50 166 ARG A N 1
ATOM 1310 C CA . ARG A 1 166 ? 5.077 5.579 -4.768 1.00 83.50 166 ARG A CA 1
ATOM 1311 C C . ARG A 1 166 ? 3.889 5.425 -5.715 1.00 83.50 166 ARG A C 1
ATOM 1313 O O . ARG A 1 166 ? 2.979 6.245 -5.696 1.00 83.50 166 ARG A O 1
ATOM 1320 N N . TYR A 1 167 ? 3.914 4.371 -6.529 1.00 90.38 167 TYR A N 1
ATOM 1321 C CA . TYR A 1 167 ? 2.868 4.086 -7.519 1.00 90.38 167 TYR A CA 1
ATOM 1322 C C . TYR A 1 167 ? 2.653 5.252 -8.498 1.00 90.38 167 TYR A C 1
ATOM 1324 O O . TYR A 1 167 ? 1.562 5.393 -9.031 1.00 90.38 167 TYR A O 1
ATOM 1332 N N . LEU A 1 168 ? 3.665 6.108 -8.717 1.00 87.31 168 LEU A N 1
ATOM 1333 C CA . LEU A 1 168 ? 3.566 7.319 -9.546 1.00 87.31 168 LEU A CA 1
ATOM 1334 C C . LEU A 1 168 ? 2.446 8.281 -9.102 1.00 87.31 168 LEU A C 1
ATOM 1336 O O . LEU A 1 168 ? 1.899 9.025 -9.910 1.00 87.31 168 LEU A 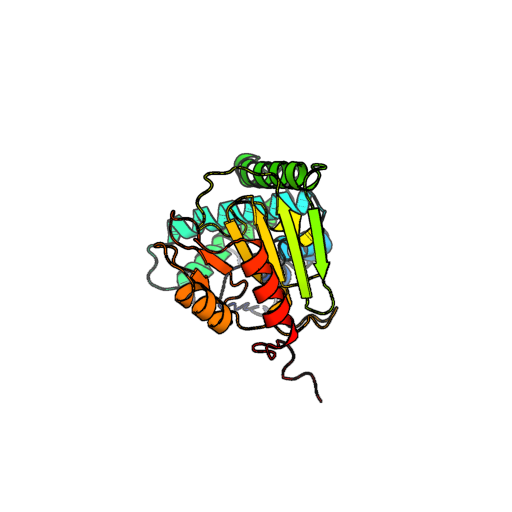O 1
ATOM 1340 N N . GLY A 1 169 ? 2.076 8.249 -7.817 1.00 87.06 169 GLY A N 1
ATOM 1341 C CA . GLY A 1 169 ? 0.967 9.044 -7.289 1.00 87.06 169 GLY A CA 1
ATOM 1342 C C . GLY A 1 169 ? -0.419 8.461 -7.586 1.00 87.06 169 GLY A C 1
ATOM 1343 O O . GLY A 1 169 ? -1.421 9.092 -7.265 1.00 87.06 169 GLY A O 1
ATOM 1344 N N . PHE A 1 170 ? -0.520 7.259 -8.154 1.00 91.88 170 PHE A N 1
ATOM 1345 C CA . PHE A 1 170 ? -1.788 6.550 -8.328 1.00 91.88 170 PHE A CA 1
ATOM 1346 C C . PHE A 1 170 ? -2.210 5.790 -7.067 1.00 91.88 170 PHE A C 1
ATOM 1348 O O . PHE A 1 170 ? -1.404 5.499 -6.182 1.00 91.88 170 PHE A O 1
ATOM 1355 N N . SER A 1 171 ? -3.493 5.430 -6.997 1.00 94.69 171 SER A N 1
ATOM 1356 C CA . SER A 1 171 ? -4.015 4.631 -5.889 1.00 94.69 171 SER A CA 1
ATOM 1357 C C . SER A 1 171 ? -3.480 3.189 -5.945 1.00 94.69 171 SER A C 1
ATOM 1359 O O . SER A 1 171 ? -3.767 2.484 -6.916 1.00 94.69 171 SER A O 1
ATOM 1361 N N . PRO A 1 172 ? -2.771 2.692 -4.909 1.00 95.75 172 PRO A N 1
ATOM 1362 C CA . PRO A 1 172 ? -2.288 1.306 -4.877 1.00 95.75 172 P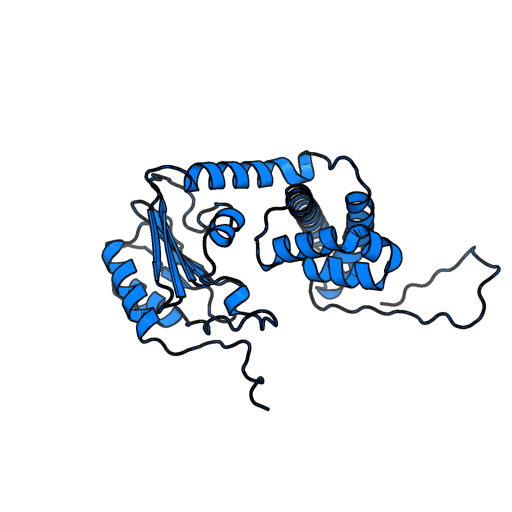RO A CA 1
ATOM 1363 C C . PRO A 1 172 ? -3.434 0.285 -4.924 1.00 95.75 172 PRO A C 1
ATOM 1365 O O . PRO A 1 172 ? -3.288 -0.773 -5.537 1.00 95.75 172 PRO A O 1
ATOM 1368 N N . ILE A 1 173 ? -4.605 0.645 -4.376 1.00 97.56 173 ILE A N 1
ATOM 1369 C CA . ILE A 1 173 ? -5.822 -0.184 -4.369 1.00 97.56 173 ILE A CA 1
ATOM 1370 C C . ILE A 1 173 ? -6.185 -0.668 -5.766 1.00 97.56 173 ILE A C 1
ATOM 1372 O O . ILE A 1 173 ? -6.535 -1.834 -5.959 1.00 97.56 173 ILE A O 1
ATOM 1376 N N . SER A 1 174 ? -6.046 0.209 -6.752 1.00 96.88 174 SER A N 1
ATOM 1377 C CA . SER A 1 174 ? -6.418 -0.093 -8.125 1.00 96.88 174 SER A CA 1
ATOM 1378 C C . SER A 1 174 ? -5.515 -1.136 -8.779 1.00 96.88 174 SER A C 1
ATOM 1380 O O . SER A 1 174 ? -5.999 -1.981 -9.537 1.00 96.88 174 SER A O 1
ATOM 1382 N N . PHE A 1 175 ? -4.224 -1.147 -8.445 1.00 97.31 175 PHE A N 1
ATOM 1383 C CA . PHE A 1 175 ? -3.293 -2.167 -8.927 1.00 97.31 175 PHE A CA 1
ATOM 1384 C C . PHE A 1 175 ? -3.469 -3.481 -8.163 1.00 97.31 175 PHE A C 1
ATOM 1386 O O . PHE A 1 175 ? -3.571 -4.545 -8.774 1.00 97.31 175 PHE A O 1
ATOM 1393 N N . HIS A 1 176 ? -3.556 -3.413 -6.833 1.00 96.75 176 HIS A N 1
ATOM 1394 C CA . HIS A 1 176 ? -3.592 -4.595 -5.969 1.00 96.75 176 HIS A CA 1
ATOM 1395 C C . HIS A 1 176 ? -4.866 -5.424 -6.150 1.00 96.75 176 HIS A C 1
ATOM 1397 O O . HIS A 1 176 ? -4.829 -6.642 -6.010 1.00 96.75 176 HIS A O 1
ATOM 1403 N N . ASN A 1 177 ? -5.986 -4.794 -6.515 1.00 96.62 177 ASN A N 1
ATOM 1404 C CA . ASN A 1 177 ? -7.225 -5.504 -6.831 1.00 96.62 177 ASN A CA 1
ATOM 1405 C C . ASN A 1 177 ? -7.167 -6.278 -8.168 1.00 96.62 177 ASN A C 1
ATOM 1407 O O . ASN A 1 177 ? -7.971 -7.184 -8.373 1.00 96.62 177 ASN A O 1
ATOM 1411 N N . ARG A 1 178 ? -6.236 -5.954 -9.080 1.00 97.00 178 ARG A N 1
ATOM 1412 C CA . ARG A 1 178 ? -6.148 -6.550 -10.433 1.00 97.00 178 ARG A CA 1
ATOM 1413 C C . ARG A 1 178 ? -5.166 -7.712 -10.549 1.00 97.00 178 ARG A C 1
ATOM 1415 O O . ARG A 1 178 ? -5.184 -8.434 -11.544 1.00 97.00 178 ARG A O 1
ATOM 1422 N N . THR A 1 179 ? -4.300 -7.898 -9.562 1.00 95.69 179 THR A N 1
ATOM 1423 C CA . THR A 1 179 ? -3.311 -8.977 -9.569 1.00 95.69 179 THR A CA 1
ATOM 1424 C C . THR A 1 179 ? -3.059 -9.491 -8.162 1.00 95.69 179 THR A C 1
ATOM 1426 O O . THR A 1 179 ? -3.128 -8.747 -7.188 1.00 95.69 179 THR A O 1
ATOM 1429 N N . LEU A 1 180 ? -2.737 -10.776 -8.054 1.00 92.19 180 LEU A N 1
ATOM 1430 C CA . LEU A 1 180 ? -2.275 -11.393 -6.810 1.00 92.19 180 LEU A CA 1
ATOM 1431 C C . LEU A 1 180 ? -0.744 -11.398 -6.698 1.00 92.19 180 LEU A C 1
ATOM 1433 O O . LEU A 1 180 ? -0.221 -11.834 -5.679 1.00 92.19 180 LEU A O 1
ATOM 1437 N N . LEU A 1 181 ? -0.032 -10.935 -7.731 1.00 94.12 181 LEU A N 1
ATOM 1438 C CA . LEU A 1 181 ? 1.428 -10.963 -7.772 1.00 94.12 181 LEU A CA 1
ATOM 1439 C C . LEU A 1 181 ? 2.016 -9.871 -6.874 1.00 94.12 181 LEU A C 1
ATOM 1441 O O . LEU A 1 181 ? 1.466 -8.765 -6.801 1.00 94.12 181 LEU A O 1
ATOM 1445 N N . SER A 1 182 ? 3.120 -10.185 -6.194 1.00 92.94 182 SER A N 1
ATOM 1446 C CA . SER A 1 182 ? 3.715 -9.338 -5.150 1.00 92.94 182 SER A CA 1
ATOM 1447 C C . SER A 1 182 ? 4.662 -8.280 -5.707 1.00 92.94 182 SER A C 1
ATOM 1449 O O . SER A 1 182 ? 4.879 -7.267 -5.046 1.00 92.94 182 SER A O 1
ATOM 1451 N N . THR A 1 183 ? 5.225 -8.479 -6.903 1.00 96.00 183 THR A N 1
ATOM 1452 C CA . THR A 1 183 ? 6.044 -7.468 -7.587 1.00 96.00 183 THR A CA 1
ATOM 1453 C C . THR A 1 183 ? 5.243 -6.836 -8.720 1.00 96.00 183 THR A C 1
ATOM 1455 O O . THR A 1 183 ? 4.756 -7.525 -9.613 1.00 96.00 183 THR A O 1
ATOM 1458 N N . ILE A 1 184 ? 5.111 -5.513 -8.697 1.00 97.69 184 ILE A N 1
ATOM 1459 C CA . ILE A 1 184 ? 4.363 -4.736 -9.685 1.00 97.69 184 ILE A CA 1
ATOM 1460 C C . ILE A 1 184 ? 5.314 -3.751 -10.358 1.00 97.69 184 ILE A C 1
ATOM 1462 O O . ILE A 1 184 ? 5.858 -2.874 -9.697 1.00 97.69 184 ILE A O 1
ATOM 1466 N N . ALA A 1 185 ? 5.482 -3.859 -11.671 1.00 97.56 185 ALA A N 1
ATOM 1467 C CA . ALA A 1 185 ? 6.105 -2.831 -12.492 1.00 97.56 185 ALA A CA 1
ATOM 1468 C C . ALA A 1 185 ? 5.020 -1.937 -13.105 1.00 97.56 185 ALA A C 1
ATOM 1470 O O . ALA A 1 185 ? 4.113 -2.422 -13.779 1.00 97.56 185 ALA A O 1
ATOM 1471 N N . ILE A 1 186 ? 5.116 -0.631 -12.885 1.00 95.69 186 ILE A N 1
ATOM 1472 C CA . ILE A 1 186 ? 4.232 0.377 -13.467 1.00 95.69 186 ILE A CA 1
ATOM 1473 C C . ILE A 1 186 ? 5.052 1.146 -14.483 1.00 95.69 186 ILE A C 1
ATOM 1475 O O . ILE A 1 186 ? 6.043 1.784 -14.136 1.00 95.69 186 ILE A O 1
ATOM 1479 N N . VAL A 1 187 ? 4.638 1.047 -15.736 1.00 93.56 187 VAL A N 1
ATOM 1480 C CA . VAL A 1 187 ? 5.358 1.538 -16.900 1.00 93.56 187 VAL A CA 1
ATOM 1481 C C . VAL A 1 187 ? 4.536 2.641 -17.541 1.00 93.56 187 VAL A C 1
ATOM 1483 O O . VAL A 1 187 ? 3.361 2.453 -17.848 1.00 93.56 187 VAL A O 1
ATOM 1486 N N . THR A 1 188 ? 5.162 3.784 -17.771 1.00 88.81 188 THR A N 1
ATOM 1487 C CA . THR A 1 188 ? 4.633 4.851 -18.630 1.00 88.81 188 THR A CA 1
ATOM 1488 C C . THR A 1 188 ? 5.465 4.915 -19.908 1.00 88.81 188 THR A C 1
ATOM 1490 O O . THR A 1 188 ? 6.351 4.090 -20.118 1.00 88.81 188 THR A O 1
ATOM 1493 N N . GLN A 1 189 ? 5.223 5.894 -20.782 1.00 79.75 189 GLN A N 1
ATOM 1494 C CA . GLN A 1 189 ? 5.995 6.015 -22.021 1.00 79.75 189 GLN A CA 1
ATOM 1495 C C . GLN A 1 189 ? 7.510 6.173 -21.784 1.00 79.75 189 GLN A C 1
ATOM 1497 O O . GLN A 1 189 ? 8.304 5.707 -22.596 1.00 79.75 189 GLN A O 1
ATOM 1502 N N . ASN A 1 190 ? 7.913 6.851 -20.704 1.00 76.75 190 ASN A N 1
ATOM 1503 C CA . ASN A 1 190 ? 9.310 7.248 -20.489 1.00 76.75 190 ASN A CA 1
ATOM 1504 C C . ASN A 1 190 ? 9.850 6.892 -19.098 1.00 76.75 190 ASN A C 1
ATOM 1506 O O . ASN A 1 190 ? 10.937 7.346 -18.743 1.00 76.75 190 ASN A O 1
ATOM 1510 N N . ASP A 1 191 ? 9.089 6.139 -18.307 1.00 85.56 191 ASP A N 1
ATOM 1511 C CA . ASP A 1 191 ? 9.437 5.854 -16.922 1.00 85.56 191 ASP A CA 1
ATOM 1512 C C . ASP A 1 191 ? 8.898 4.499 -16.459 1.00 85.56 191 ASP A C 1
ATOM 1514 O O . ASP A 1 191 ? 7.914 3.981 -16.999 1.00 85.56 191 ASP A O 1
ATOM 1518 N N . ILE A 1 192 ? 9.548 3.940 -15.444 1.00 90.62 192 ILE A N 1
ATOM 1519 C CA . ILE A 1 192 ? 9.164 2.690 -14.804 1.00 90.62 192 ILE A CA 1
ATOM 1520 C C . ILE A 1 192 ? 9.451 2.753 -13.305 1.00 90.62 192 ILE A C 1
ATOM 1522 O O . ILE A 1 192 ? 10.559 3.055 -12.865 1.00 90.62 192 ILE A O 1
ATOM 1526 N N . VAL A 1 193 ? 8.444 2.386 -12.516 1.00 93.56 193 VAL A N 1
ATOM 1527 C CA . VAL A 1 193 ? 8.575 2.174 -11.074 1.00 93.56 193 VAL A CA 1
ATOM 1528 C C . VAL A 1 193 ? 8.206 0.737 -10.756 1.00 93.56 193 VAL A C 1
ATOM 1530 O O . VAL A 1 193 ? 7.171 0.242 -11.194 1.00 93.56 193 VAL A O 1
ATOM 1533 N N . ILE A 1 194 ? 9.042 0.068 -9.969 1.00 96.56 194 ILE A N 1
ATOM 1534 C CA . ILE A 1 194 ? 8.793 -1.288 -9.486 1.00 96.56 194 ILE A CA 1
ATOM 1535 C C . ILE A 1 194 ? 8.480 -1.222 -7.995 1.00 96.56 194 ILE A C 1
ATOM 1537 O O . ILE A 1 194 ? 9.231 -0.649 -7.211 1.00 96.56 194 ILE A O 1
ATOM 1541 N N . GLN A 1 195 ? 7.355 -1.809 -7.611 1.00 96.12 195 GLN A N 1
ATOM 1542 C CA . GLN A 1 195 ? 6.869 -1.886 -6.242 1.00 96.12 195 GLN A CA 1
ATOM 1543 C C . GLN A 1 195 ? 6.817 -3.336 -5.799 1.00 96.12 195 GLN A C 1
ATOM 1545 O O . GLN A 1 195 ? 6.296 -4.189 -6.516 1.00 96.12 195 GLN A O 1
ATOM 1550 N N . GLN A 1 196 ? 7.308 -3.613 -4.596 1.00 95.69 196 GLN A N 1
ATOM 1551 C CA . GLN A 1 196 ? 7.052 -4.886 -3.932 1.00 95.69 196 GLN A CA 1
ATOM 1552 C C . GLN A 1 196 ? 5.998 -4.676 -2.847 1.00 95.69 196 GLN A C 1
ATOM 1554 O O . GLN A 1 196 ? 6.107 -3.773 -2.016 1.00 95.69 196 GLN A O 1
ATOM 1559 N N . ARG A 1 197 ? 4.954 -5.499 -2.877 1.00 94.12 197 ARG A N 1
ATOM 1560 C CA . ARG A 1 197 ? 3.788 -5.383 -2.004 1.00 94.12 197 ARG A CA 1
ATOM 1561 C C . ARG A 1 197 ? 4.041 -5.946 -0.613 1.00 94.12 197 ARG A C 1
ATOM 1563 O O . ARG A 1 197 ? 4.970 -6.734 -0.406 1.00 94.12 197 ARG A O 1
ATOM 1570 N N . TYR A 1 198 ? 3.178 -5.551 0.318 1.00 92.81 198 TYR A N 1
ATOM 1571 C CA . TYR A 1 198 ? 3.241 -5.934 1.725 1.00 92.81 198 TYR A CA 1
ATOM 1572 C C . TYR A 1 198 ? 3.152 -7.450 1.926 1.00 92.81 198 TYR A C 1
ATOM 1574 O O . TYR A 1 198 ? 3.866 -7.994 2.761 1.00 92.81 198 TYR A O 1
ATOM 1582 N N . GLU A 1 199 ? 2.381 -8.153 1.092 1.00 90.62 199 GLU A N 1
ATOM 1583 C CA . GLU A 1 199 ? 2.241 -9.613 1.134 1.00 90.62 199 GLU A CA 1
ATOM 1584 C C . GLU A 1 199 ? 3.591 -10.338 1.040 1.00 90.62 199 GLU A C 1
ATOM 1586 O O . GLU A 1 199 ? 3.775 -11.375 1.661 1.00 90.62 199 GLU A O 1
ATOM 1591 N N . GLY A 1 200 ? 4.571 -9.784 0.316 1.00 87.00 200 GLY A N 1
ATOM 1592 C CA . GLY A 1 200 ? 5.916 -10.364 0.237 1.00 87.00 200 GLY A CA 1
ATOM 1593 C C . GLY A 1 200 ? 6.776 -10.158 1.493 1.00 87.00 200 GLY A C 1
ATOM 1594 O O . GLY A 1 200 ? 7.896 -10.665 1.538 1.00 87.00 200 GLY A O 1
ATOM 1595 N N . TRP A 1 201 ? 6.301 -9.380 2.472 1.00 88.50 201 TRP A N 1
ATOM 1596 C CA . TRP A 1 201 ? 6.983 -9.102 3.740 1.00 88.50 201 TRP A CA 1
ATOM 1597 C C . TRP A 1 201 ? 6.458 -9.987 4.878 1.00 88.50 201 TRP A C 1
ATOM 1599 O O . TRP A 1 201 ? 7.267 -10.468 5.669 1.00 88.50 201 TRP A O 1
ATOM 1609 N N . VAL A 1 202 ? 5.140 -10.211 4.959 1.00 87.25 202 VAL A N 1
ATOM 1610 C CA . VAL A 1 202 ? 4.464 -10.894 6.083 1.00 87.25 202 VAL A CA 1
ATOM 1611 C C . VAL A 1 202 ? 4.160 -12.367 5.831 1.00 87.25 202 VAL A C 1
ATOM 1613 O O . VAL A 1 202 ? 3.973 -12.801 4.697 1.00 87.25 202 VAL A O 1
ATOM 1616 N N . GLU A 1 203 ? 4.066 -13.148 6.908 1.00 85.81 203 GLU A N 1
ATOM 1617 C CA . GLU A 1 203 ? 3.527 -14.506 6.843 1.00 85.81 203 GLU A CA 1
ATOM 1618 C C . GLU A 1 203 ? 2.000 -14.437 6.746 1.00 85.81 203 GLU A C 1
ATOM 1620 O O . GLU A 1 203 ? 1.337 -13.783 7.552 1.00 85.81 203 GLU A O 1
ATOM 1625 N N . LEU A 1 204 ? 1.433 -15.111 5.746 1.00 84.31 204 LEU A N 1
ATOM 1626 C CA . LEU A 1 204 ? -0.009 -15.185 5.555 1.00 84.31 204 LEU A CA 1
ATOM 1627 C C . LEU A 1 204 ? -0.494 -16.595 5.890 1.00 84.31 204 LEU A C 1
ATOM 1629 O O . LEU A 1 204 ? 0.044 -17.586 5.411 1.00 84.31 204 LEU A O 1
ATOM 1633 N N . SER A 1 205 ? -1.572 -16.698 6.667 1.00 84.44 205 SER A N 1
ATOM 1634 C CA . SER A 1 205 ? -2.217 -17.993 6.930 1.00 84.44 205 SER A CA 1
ATOM 1635 C C . SER A 1 205 ? -3.007 -18.520 5.727 1.00 84.44 205 SER A C 1
ATOM 1637 O O . SER A 1 205 ? -3.276 -19.714 5.628 1.00 84.44 205 SER A O 1
ATOM 1639 N N . SER A 1 206 ? -3.403 -17.631 4.813 1.00 82.06 206 SER A N 1
ATOM 1640 C CA . SER A 1 206 ? -4.233 -17.947 3.647 1.00 82.06 206 SER A CA 1
ATOM 1641 C C . SER A 1 206 ? -3.441 -18.444 2.439 1.00 82.06 206 SER A C 1
ATOM 1643 O O . SER A 1 206 ? -4.016 -19.077 1.555 1.00 82.06 206 SER A O 1
ATOM 1645 N N . SER A 1 207 ? -2.150 -18.123 2.357 1.00 78.25 207 SER A N 1
ATOM 1646 C CA . SER A 1 207 ? -1.289 -18.467 1.224 1.00 78.25 207 SER A CA 1
ATOM 1647 C C . SER A 1 207 ? 0.180 -18.323 1.610 1.00 78.25 207 SER A C 1
ATOM 1649 O O . SER A 1 207 ? 0.491 -17.630 2.567 1.00 78.25 207 SER A O 1
ATOM 1651 N N . ALA A 1 208 ? 1.085 -18.934 0.849 1.00 79.19 208 ALA A N 1
ATOM 1652 C CA . ALA A 1 208 ? 2.519 -18.693 0.973 1.00 79.19 208 ALA A CA 1
ATOM 1653 C C . ALA A 1 208 ? 2.980 -17.835 -0.219 1.00 79.19 208 ALA A C 1
ATOM 1655 O O . ALA A 1 208 ? 3.187 -18.385 -1.306 1.00 79.19 208 ALA A O 1
ATOM 1656 N N . PRO A 1 209 ? 3.099 -16.501 -0.064 1.00 77.94 209 PRO A N 1
ATOM 1657 C CA . PRO A 1 209 ? 3.628 -15.638 -1.110 1.00 77.94 209 PRO A CA 1
ATOM 1658 C C . PRO A 1 209 ? 5.019 -16.097 -1.531 1.00 77.94 209 PRO A C 1
ATOM 1660 O O . PRO A 1 209 ? 5.804 -16.609 -0.725 1.00 77.94 209 PRO A O 1
ATOM 1663 N N . ARG A 1 210 ? 5.354 -15.891 -2.806 1.00 82.12 210 ARG A N 1
ATOM 1664 C CA . ARG A 1 210 ? 6.713 -16.145 -3.276 1.00 82.12 210 ARG A CA 1
ATOM 1665 C C . ARG A 1 210 ? 7.676 -15.265 -2.451 1.00 82.12 210 ARG A C 1
ATOM 1667 O O . ARG A 1 210 ? 7.418 -14.072 -2.304 1.00 82.12 210 ARG A O 1
ATOM 1674 N N . PRO A 1 211 ? 8.804 -15.809 -1.954 1.00 86.25 211 PRO A N 1
ATOM 1675 C CA . PRO A 1 211 ? 9.781 -15.019 -1.209 1.00 86.25 211 PRO A CA 1
ATOM 1676 C C . PRO A 1 211 ? 10.237 -13.773 -1.976 1.00 86.25 211 PRO A C 1
ATOM 1678 O O . PRO A 1 211 ? 10.390 -13.799 -3.199 1.00 86.25 211 PRO A O 1
ATOM 1681 N N . ARG A 1 212 ? 10.506 -12.674 -1.287 1.00 90.69 212 ARG A N 1
ATOM 1682 C CA . ARG A 1 212 ? 10.882 -11.420 -1.939 1.00 90.69 212 ARG A CA 1
ATOM 1683 C C . ARG A 1 212 ? 12.348 -11.450 -2.386 1.00 90.69 212 ARG A C 1
ATOM 1685 O O . ARG A 1 212 ? 13.218 -12.011 -1.715 1.00 90.69 212 ARG A O 1
ATOM 1692 N N . ARG A 1 213 ? 12.615 -10.862 -3.555 1.00 93.75 213 ARG A N 1
ATOM 1693 C CA . ARG A 1 213 ? 13.964 -10.680 -4.118 1.00 93.75 213 ARG A CA 1
ATOM 1694 C C . ARG A 1 213 ? 14.478 -9.293 -3.755 1.00 93.75 213 ARG A C 1
ATOM 1696 O O . ARG A 1 213 ? 13.722 -8.331 -3.853 1.00 93.75 213 ARG A O 1
ATOM 1703 N N . ASP A 1 214 ? 15.746 -9.193 -3.378 1.00 95.62 214 ASP A N 1
ATOM 1704 C CA . ASP A 1 214 ? 16.398 -7.905 -3.139 1.00 95.62 214 ASP A CA 1
ATOM 1705 C C . ASP A 1 214 ? 16.779 -7.261 -4.476 1.00 95.62 214 ASP A C 1
ATOM 1707 O O . ASP A 1 214 ? 17.615 -7.786 -5.207 1.00 95.62 214 ASP A O 1
ATOM 1711 N N . LEU A 1 215 ? 16.160 -6.125 -4.801 1.00 97.06 215 LEU A N 1
ATOM 1712 C CA . LEU A 1 215 ? 16.417 -5.404 -6.049 1.00 97.06 215 LEU A CA 1
ATOM 1713 C C . LEU A 1 215 ? 17.678 -4.524 -5.980 1.00 97.06 215 LEU A C 1
ATOM 1715 O O . LEU A 1 215 ? 17.953 -3.802 -6.934 1.00 97.06 215 LEU A O 1
ATOM 1719 N N . SER A 1 216 ? 18.463 -4.565 -4.897 1.00 96.25 216 SER A N 1
ATOM 1720 C CA . SER A 1 216 ? 19.676 -3.752 -4.730 1.00 96.25 216 SER A CA 1
ATOM 1721 C C . SER A 1 216 ? 20.717 -3.994 -5.829 1.00 96.25 216 SER A C 1
ATOM 1723 O O . SER A 1 216 ? 21.249 -3.033 -6.389 1.00 96.25 216 SER A O 1
ATOM 1725 N N . ILE A 1 217 ? 20.964 -5.257 -6.192 1.00 93.88 217 ILE A N 1
ATOM 1726 C CA . ILE A 1 217 ? 21.891 -5.638 -7.272 1.00 93.88 217 ILE A CA 1
ATOM 1727 C C . ILE A 1 217 ? 21.368 -5.133 -8.619 1.00 93.88 217 ILE A C 1
ATOM 1729 O O . ILE A 1 217 ? 22.121 -4.557 -9.403 1.00 93.88 217 ILE A O 1
ATOM 1733 N N . PHE A 1 218 ? 20.066 -5.287 -8.866 1.00 96.81 218 PHE A N 1
ATOM 1734 C CA . PHE A 1 218 ? 19.435 -4.784 -10.081 1.00 96.81 218 PHE A CA 1
ATOM 1735 C C . PHE A 1 218 ? 19.529 -3.251 -10.168 1.00 96.81 218 PHE A C 1
ATOM 1737 O O . PHE A 1 218 ? 19.944 -2.717 -11.193 1.00 96.81 218 PHE A O 1
ATOM 1744 N N . ALA A 1 219 ? 19.274 -2.535 -9.069 1.00 96.00 219 ALA A N 1
ATOM 1745 C CA . ALA A 1 219 ? 19.436 -1.084 -8.988 1.00 96.00 219 ALA A CA 1
ATOM 1746 C C . ALA A 1 219 ? 20.869 -0.641 -9.315 1.00 96.00 219 ALA A C 1
ATOM 1748 O O . ALA A 1 219 ? 21.068 0.334 -10.036 1.00 96.00 219 ALA A O 1
ATOM 1749 N N . GLN A 1 220 ? 21.874 -1.349 -8.792 1.00 94.69 220 GLN A N 1
ATOM 1750 C CA . GLN A 1 220 ? 23.283 -1.068 -9.080 1.00 94.69 220 GLN A CA 1
ATOM 1751 C C . GLN A 1 220 ? 23.620 -1.297 -10.557 1.00 94.69 220 GLN A C 1
ATOM 1753 O O . GLN A 1 220 ? 24.311 -0.469 -11.147 1.00 94.69 220 GLN A O 1
ATOM 1758 N N . ALA A 1 221 ? 23.103 -2.369 -11.164 1.00 94.88 221 ALA A N 1
ATOM 1759 C CA . ALA A 1 221 ? 23.288 -2.644 -12.588 1.00 94.88 221 ALA A CA 1
ATOM 1760 C C . ALA A 1 221 ? 22.667 -1.549 -13.473 1.00 94.88 221 ALA A C 1
ATOM 1762 O O . ALA A 1 221 ? 23.302 -1.092 -14.427 1.00 94.88 221 ALA A O 1
ATOM 1763 N N . LEU A 1 222 ? 21.471 -1.065 -13.114 1.00 95.12 222 LEU A N 1
ATOM 1764 C CA . LEU A 1 222 ? 20.834 0.063 -13.796 1.00 95.12 222 LEU A CA 1
ATOM 1765 C C . LEU A 1 222 ? 21.667 1.344 -13.664 1.00 95.12 222 LEU A C 1
ATOM 1767 O O . LEU A 1 222 ? 21.932 1.990 -14.672 1.00 95.12 222 LEU A O 1
ATOM 1771 N N . ARG A 1 223 ? 22.160 1.678 -12.459 1.00 93.94 223 ARG A N 1
ATOM 1772 C CA . ARG A 1 223 ? 23.055 2.838 -12.253 1.00 93.94 223 ARG A CA 1
ATOM 1773 C C . ARG A 1 223 ? 24.333 2.749 -13.079 1.00 93.94 223 ARG A C 1
ATOM 1775 O O . ARG A 1 223 ? 24.762 3.751 -13.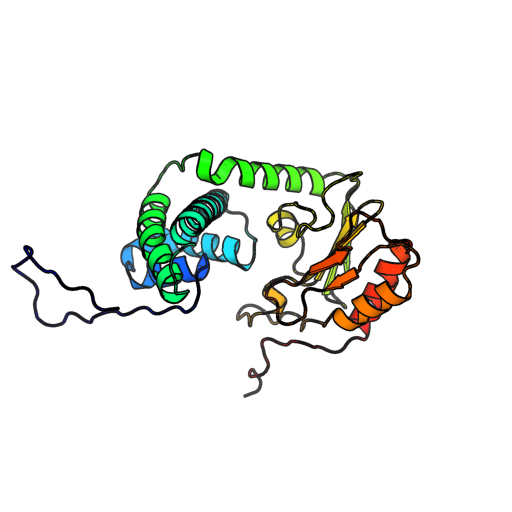630 1.00 93.94 223 ARG A O 1
ATOM 1782 N N . ALA A 1 224 ? 24.952 1.572 -13.147 1.00 93.81 224 ALA A N 1
ATOM 1783 C CA . ALA A 1 224 ? 26.196 1.381 -13.889 1.00 93.81 224 ALA A CA 1
ATOM 1784 C C . ALA A 1 224 ? 26.008 1.517 -15.410 1.00 93.81 224 ALA A C 1
ATOM 1786 O O . ALA A 1 224 ? 26.950 1.872 -16.112 1.00 93.81 224 ALA A O 1
ATOM 1787 N N . SER A 1 225 ? 24.801 1.234 -15.905 1.00 93.31 225 SER A N 1
ATOM 1788 C CA . SER A 1 225 ? 24.453 1.308 -17.329 1.00 93.31 225 SER A CA 1
ATOM 1789 C C . SER A 1 225 ? 23.909 2.679 -17.743 1.00 93.31 225 SER A C 1
ATOM 1791 O O . SER A 1 225 ? 23.715 2.943 -18.929 1.00 93.31 225 SER A O 1
ATOM 1793 N N . GLU A 1 226 ? 23.631 3.548 -16.775 1.00 93.00 226 GLU A N 1
ATOM 1794 C CA . GLU A 1 226 ? 23.026 4.851 -16.996 1.00 93.00 226 GLU A CA 1
ATOM 1795 C C . GLU A 1 226 ? 24.059 5.859 -17.524 1.00 93.00 226 GLU A C 1
ATOM 1797 O O . GLU A 1 226 ? 25.176 5.958 -17.022 1.00 93.00 226 GLU A O 1
ATOM 1802 N N . THR A 1 227 ? 23.676 6.627 -18.547 1.00 88.81 227 THR A N 1
ATOM 1803 C CA . THR A 1 227 ? 24.538 7.653 -19.169 1.00 88.81 227 THR A CA 1
ATOM 1804 C C . THR A 1 227 ? 24.072 9.089 -18.917 1.00 88.81 227 THR A C 1
ATOM 1806 O O . THR A 1 227 ? 24.789 10.031 -19.253 1.00 88.81 227 THR A O 1
ATOM 1809 N N . LYS A 1 228 ? 22.878 9.268 -18.337 1.00 84.50 228 LYS A N 1
ATOM 1810 C CA . LYS A 1 228 ? 22.314 10.559 -17.901 1.00 84.50 228 LYS A CA 1
ATOM 1811 C C . LYS A 1 228 ? 22.337 10.662 -16.374 1.00 84.50 228 LYS A C 1
ATOM 1813 O O . LYS A 1 228 ? 22.670 9.698 -15.696 1.00 84.50 228 LYS A O 1
ATOM 1818 N N . ASP A 1 229 ? 21.900 11.783 -15.802 1.00 83.25 229 ASP A N 1
ATOM 1819 C CA . ASP A 1 229 ? 21.859 11.957 -14.341 1.00 83.25 229 ASP A CA 1
ATOM 1820 C C . ASP A 1 229 ? 20.626 11.282 -13.691 1.00 83.25 229 ASP A C 1
ATOM 1822 O O . ASP A 1 229 ? 20.081 11.771 -12.694 1.00 83.25 229 ASP A O 1
ATOM 1826 N N . CYS A 1 230 ? 20.134 10.167 -14.246 1.00 85.44 230 CYS A N 1
ATOM 1827 C CA . CYS A 1 230 ? 19.109 9.366 -13.575 1.00 85.44 230 CYS A CA 1
ATOM 1828 C C . CYS A 1 230 ? 19.740 8.565 -12.429 1.00 85.44 230 CYS A C 1
ATOM 1830 O O . CYS A 1 230 ? 20.694 7.812 -12.616 1.00 85.44 230 CYS A O 1
ATOM 1832 N N . CYS A 1 231 ? 19.198 8.714 -11.220 1.00 87.56 231 CYS A N 1
ATOM 1833 C CA . CYS A 1 231 ? 19.659 7.973 -10.052 1.00 87.56 231 CYS A CA 1
ATOM 1834 C C . CYS A 1 231 ? 18.649 6.882 -9.696 1.00 87.56 231 CYS A C 1
ATOM 1836 O O . CYS A 1 231 ? 17.626 7.163 -9.074 1.00 87.56 231 CYS A O 1
ATOM 1838 N N . TRP A 1 232 ? 18.938 5.642 -10.092 1.00 92.75 232 TRP A N 1
ATOM 1839 C CA . TRP A 1 232 ? 18.139 4.482 -9.700 1.00 92.75 232 TRP A CA 1
ATOM 1840 C C . TRP A 1 232 ? 18.316 4.171 -8.217 1.00 92.75 232 TRP A C 1
ATOM 1842 O O . TRP A 1 232 ? 19.412 3.821 -7.768 1.00 92.75 232 TRP A O 1
ATOM 1852 N N . HIS A 1 233 ? 17.231 4.220 -7.462 1.00 93.06 233 HIS A N 1
ATOM 1853 C CA . HIS A 1 233 ? 17.220 3.928 -6.039 1.00 93.06 233 HIS A CA 1
ATOM 1854 C C . HIS A 1 233 ? 16.268 2.781 -5.730 1.00 93.06 233 HIS A C 1
ATOM 1856 O O . HIS A 1 233 ? 15.182 2.698 -6.297 1.00 93.06 233 HIS A O 1
ATOM 1862 N N . TYR A 1 234 ? 16.708 1.902 -4.832 1.00 95.56 234 TYR A N 1
ATOM 1863 C CA . TYR A 1 234 ? 15.879 0.878 -4.214 1.00 95.56 234 TYR A CA 1
ATOM 1864 C C . TYR A 1 234 ? 15.841 1.156 -2.718 1.00 95.56 234 TYR A C 1
ATOM 1866 O O . TYR A 1 234 ? 16.912 1.249 -2.115 1.00 95.56 234 TYR A O 1
ATOM 1874 N N . ASP A 1 235 ? 14.642 1.226 -2.136 1.00 94.81 235 ASP A N 1
ATOM 1875 C CA . ASP A 1 235 ? 14.458 1.504 -0.704 1.00 94.81 235 ASP A CA 1
ATOM 1876 C C . ASP A 1 235 ? 15.226 0.492 0.176 1.00 94.81 235 ASP A C 1
ATOM 1878 O O . ASP A 1 235 ? 15.721 0.823 1.250 1.00 94.81 235 ASP A O 1
ATOM 1882 N N . GLY A 1 236 ? 15.364 -0.751 -0.296 1.00 94.31 236 GLY A N 1
ATOM 1883 C CA . GLY A 1 236 ? 16.013 -1.847 0.419 1.00 94.31 236 GLY A CA 1
ATOM 1884 C C . GLY A 1 236 ? 15.019 -2.913 0.868 1.00 94.31 236 GLY A C 1
ATOM 1885 O O . GLY A 1 236 ? 13.866 -2.629 1.193 1.00 94.31 236 GLY A O 1
ATOM 1886 N N . ILE A 1 237 ? 15.478 -4.163 0.899 1.00 92.75 237 ILE A N 1
ATOM 1887 C CA . ILE A 1 237 ? 14.632 -5.345 1.109 1.00 92.75 237 ILE A CA 1
ATOM 1888 C C . ILE A 1 237 ? 13.874 -5.335 2.447 1.00 92.75 237 ILE A C 1
ATOM 1890 O O . ILE A 1 237 ? 12.767 -5.867 2.536 1.00 92.75 237 ILE A O 1
ATOM 1894 N N . GLN A 1 238 ? 14.452 -4.688 3.460 1.00 90.00 238 GLN A N 1
ATOM 1895 C CA . GLN A 1 238 ? 13.920 -4.564 4.815 1.00 90.00 238 GLN A CA 1
ATOM 1896 C C . GLN A 1 238 ? 12.675 -3.671 4.919 1.00 90.00 238 GLN A C 1
ATOM 1898 O O . GLN A 1 238 ? 11.950 -3.750 5.911 1.00 90.00 238 GLN A O 1
ATOM 1903 N N . HIS A 1 239 ? 12.415 -2.812 3.928 1.00 91.75 239 HIS A N 1
ATOM 1904 C CA . HIS A 1 239 ? 11.235 -1.952 3.947 1.00 91.75 239 HIS A CA 1
ATOM 1905 C C . HIS A 1 239 ? 9.962 -2.774 3.702 1.00 91.75 239 HIS A C 1
ATOM 1907 O O . HIS A 1 239 ? 9.956 -3.735 2.933 1.00 91.75 239 HIS A O 1
ATOM 1913 N N . ILE A 1 240 ? 8.851 -2.387 4.338 1.00 91.25 240 ILE A N 1
ATOM 1914 C CA . ILE A 1 240 ? 7.583 -3.139 4.269 1.00 91.25 240 ILE A CA 1
ATOM 1915 C C . ILE A 1 240 ? 7.035 -3.245 2.840 1.00 91.25 240 ILE A C 1
ATOM 1917 O O . ILE A 1 240 ? 6.563 -4.300 2.422 1.00 91.25 240 ILE A O 1
ATOM 1921 N N . MET A 1 241 ? 7.194 -2.183 2.052 1.00 92.88 241 MET A N 1
ATOM 1922 C CA . MET A 1 241 ? 6.803 -2.105 0.645 1.00 92.88 241 MET A CA 1
ATOM 1923 C C . MET A 1 241 ? 7.868 -1.306 -0.113 1.00 92.88 241 MET A C 1
ATOM 1925 O O . MET A 1 241 ? 7.723 -0.087 -0.234 1.00 92.88 241 MET A O 1
ATOM 1929 N N . PRO A 1 242 ? 8.994 -1.915 -0.503 1.00 94.56 242 PRO A N 1
ATOM 1930 C CA . PRO A 1 242 ? 10.099 -1.186 -1.096 1.00 94.56 242 PRO A CA 1
ATOM 1931 C C . PRO A 1 242 ? 9.807 -0.836 -2.556 1.00 94.56 242 PRO A C 1
ATOM 1933 O O . PRO A 1 242 ? 9.263 -1.643 -3.317 1.00 94.56 242 PRO A O 1
ATOM 1936 N N . ARG A 1 243 ? 10.220 0.372 -2.935 1.00 94.94 243 ARG A N 1
ATOM 1937 C CA . ARG A 1 243 ? 10.198 0.887 -4.301 1.00 94.94 243 ARG A CA 1
ATOM 1938 C C . ARG A 1 243 ? 11.580 0.766 -4.933 1.00 94.94 243 ARG A C 1
ATOM 1940 O O . ARG A 1 243 ? 12.579 1.058 -4.284 1.00 94.94 243 ARG A O 1
ATOM 1947 N N . LEU A 1 244 ? 11.623 0.416 -6.216 1.00 95.19 244 LEU A N 1
ATOM 1948 C CA . LEU A 1 244 ? 12.727 0.716 -7.124 1.00 95.19 244 LEU A CA 1
ATOM 1949 C C . LEU A 1 244 ? 12.248 1.724 -8.179 1.00 95.19 244 LEU A C 1
ATOM 1951 O O . LEU A 1 244 ? 11.229 1.496 -8.830 1.00 95.19 244 LEU A O 1
ATOM 1955 N N . GLY A 1 245 ? 12.986 2.809 -8.383 1.00 92.31 245 GLY A N 1
ATOM 1956 C CA . GLY A 1 245 ? 12.719 3.771 -9.455 1.00 92.31 245 GLY A CA 1
ATOM 1957 C C . GLY A 1 245 ? 13.819 4.820 -9.570 1.00 92.31 245 GLY A C 1
ATOM 1958 O O . GLY A 1 245 ? 14.779 4.796 -8.800 1.00 92.31 245 GLY A O 1
ATOM 1959 N N . CYS A 1 246 ? 13.692 5.740 -10.525 1.00 87.69 246 CYS A N 1
ATOM 1960 C CA . CYS A 1 246 ? 14.578 6.900 -10.594 1.00 87.69 246 CYS A CA 1
ATOM 1961 C C . CYS A 1 246 ? 14.150 7.939 -9.538 1.00 87.69 246 CYS A C 1
ATOM 1963 O O . CYS A 1 246 ? 12.956 8.129 -9.307 1.00 87.69 246 CYS A O 1
ATOM 1965 N N . ASP A 1 247 ? 15.096 8.592 -8.865 1.00 75.25 247 ASP A N 1
ATOM 1966 C CA . ASP A 1 247 ? 14.793 9.628 -7.860 1.00 75.25 247 ASP A CA 1
ATOM 1967 C C . ASP A 1 247 ? 14.949 11.054 -8.399 1.00 75.25 247 ASP A C 1
ATOM 1969 O O . ASP A 1 247 ? 14.538 12.022 -7.756 1.00 75.25 247 ASP A O 1
ATOM 1973 N N . THR A 1 248 ? 15.544 11.206 -9.582 1.00 66.88 248 THR A N 1
ATOM 1974 C CA . THR A 1 248 ? 15.749 12.513 -10.205 1.00 66.88 248 THR A CA 1
ATOM 1975 C C . THR A 1 248 ? 14.626 12.826 -11.190 1.00 66.88 248 THR A C 1
ATOM 1977 O O . THR A 1 248 ? 13.943 11.943 -11.702 1.00 66.88 248 THR A O 1
ATOM 1980 N N . ALA A 1 249 ? 14.438 14.114 -11.488 1.00 66.94 249 ALA A N 1
ATOM 1981 C CA . ALA A 1 249 ? 13.540 14.540 -12.563 1.00 66.94 249 ALA A CA 1
ATOM 1982 C C . ALA A 1 249 ? 14.062 14.143 -13.961 1.00 66.94 249 ALA A C 1
ATOM 1984 O O . ALA A 1 249 ? 13.353 14.304 -14.956 1.00 66.94 249 ALA A O 1
ATOM 1985 N N . GLN A 1 250 ? 15.311 13.667 -14.059 1.00 71.69 250 GLN A N 1
ATOM 1986 C CA . GLN A 1 250 ? 15.880 13.208 -15.317 1.00 71.69 250 GLN A CA 1
ATOM 1987 C C . GLN A 1 250 ? 15.443 11.777 -15.617 1.00 71.69 250 GLN A C 1
ATOM 1989 O O . GLN A 1 250 ? 15.532 10.879 -14.788 1.00 71.69 250 GLN A O 1
ATOM 1994 N N . ARG A 1 251 ? 15.015 11.572 -16.860 1.00 79.81 251 ARG A N 1
ATOM 1995 C CA . ARG A 1 251 ? 14.608 10.264 -17.374 1.00 79.81 251 ARG A CA 1
ATOM 1996 C C . ARG A 1 251 ? 15.829 9.379 -17.604 1.00 79.81 251 ARG A C 1
ATOM 1998 O O . ARG A 1 251 ? 16.866 9.872 -18.058 1.00 79.81 251 ARG A O 1
ATOM 2005 N N . SER A 1 252 ? 15.664 8.078 -17.375 1.00 87.38 252 SER A N 1
ATOM 2006 C CA . SER A 1 252 ? 16.683 7.088 -17.721 1.00 87.38 252 SER A CA 1
ATOM 2007 C C . SER A 1 252 ? 17.043 7.161 -19.210 1.00 87.38 252 SER A C 1
ATOM 2009 O O . SER A 1 252 ? 16.203 7.415 -20.077 1.00 87.38 252 SER A O 1
ATOM 2011 N N . SER A 1 253 ? 18.323 6.977 -19.518 1.00 90.31 253 SER A N 1
ATOM 2012 C CA . SER A 1 253 ? 18.819 6.758 -20.879 1.00 90.31 253 SER A CA 1
ATOM 2013 C C . SER A 1 253 ? 18.580 5.333 -21.372 1.00 90.31 253 SER A C 1
ATOM 2015 O O . SER A 1 253 ? 18.695 5.091 -22.574 1.00 90.31 253 SER A O 1
ATOM 2017 N N . LEU A 1 254 ? 18.227 4.406 -20.478 1.00 92.00 254 LEU A N 1
ATOM 2018 C CA . LEU A 1 254 ? 17.958 3.016 -20.818 1.00 92.00 254 LEU A CA 1
ATOM 2019 C C . LEU A 1 254 ? 16.564 2.878 -21.447 1.00 92.00 254 LEU A C 1
ATOM 2021 O O . LEU A 1 254 ? 15.591 3.416 -20.909 1.00 92.00 254 LEU A O 1
ATOM 2025 N N . PRO A 1 255 ? 16.419 2.131 -22.556 1.00 92.50 255 PRO A N 1
ATOM 2026 C CA . PRO A 1 255 ? 15.103 1.800 -23.083 1.00 92.50 255 PRO A CA 1
ATOM 2027 C C . PRO A 1 255 ? 14.287 1.013 -22.052 1.00 92.50 255 PRO A C 1
ATOM 2029 O O . PRO A 1 255 ? 14.784 0.061 -21.449 1.00 92.50 255 PRO A O 1
ATOM 2032 N N . ILE A 1 256 ? 13.008 1.358 -21.899 1.00 92.69 256 ILE A N 1
ATOM 2033 C CA . ILE A 1 256 ? 12.096 0.690 -20.955 1.00 92.69 256 ILE A CA 1
ATOM 2034 C C . ILE A 1 256 ? 12.056 -0.822 -21.181 1.00 92.69 256 ILE A C 1
ATOM 2036 O O . ILE A 1 256 ? 12.116 -1.590 -20.224 1.00 92.69 256 ILE A O 1
ATOM 2040 N N . GLU A 1 257 ? 12.016 -1.266 -22.437 1.00 94.62 257 GLU A N 1
ATOM 2041 C CA . GLU A 1 257 ? 12.004 -2.699 -22.750 1.00 94.62 257 GLU A CA 1
ATOM 2042 C C . GLU A 1 257 ? 13.296 -3.408 -22.337 1.00 94.62 257 GLU A C 1
ATOM 2044 O O . GLU A 1 257 ? 13.254 -4.579 -21.957 1.00 94.62 257 GLU A O 1
ATOM 2049 N N . THR A 1 258 ? 14.434 -2.708 -22.347 1.00 95.38 258 THR A N 1
ATOM 2050 C CA . THR A 1 258 ? 15.688 -3.233 -21.798 1.00 95.38 258 THR A CA 1
ATOM 2051 C C . THR A 1 258 ? 15.556 -3.413 -20.289 1.00 95.38 258 THR A C 1
ATOM 2053 O O . THR A 1 258 ? 15.810 -4.505 -19.794 1.00 95.38 258 THR A O 1
ATOM 2056 N N . ILE A 1 259 ? 15.063 -2.402 -19.565 1.00 96.19 259 ILE A N 1
ATOM 2057 C CA . ILE A 1 259 ? 14.856 -2.484 -18.108 1.00 96.19 259 ILE A CA 1
ATOM 2058 C C . ILE A 1 259 ? 13.900 -3.634 -17.755 1.00 96.19 259 ILE A C 1
ATOM 2060 O O . ILE A 1 259 ? 14.179 -4.410 -16.844 1.00 96.19 259 ILE A O 1
ATOM 2064 N N . ILE A 1 260 ? 12.789 -3.780 -18.482 1.00 97.44 260 ILE A N 1
ATOM 2065 C CA . ILE A 1 260 ? 11.808 -4.853 -18.262 1.00 97.44 260 ILE A CA 1
ATOM 2066 C C . ILE A 1 260 ? 12.417 -6.230 -18.538 1.00 97.44 260 ILE A C 1
ATOM 2068 O O . ILE A 1 260 ? 12.181 -7.165 -17.773 1.00 97.44 260 ILE A O 1
ATOM 2072 N N . SER A 1 261 ? 13.185 -6.372 -19.618 1.00 97.62 261 SER A N 1
ATOM 2073 C CA . SER A 1 261 ? 13.832 -7.642 -19.967 1.00 97.62 261 SER A CA 1
ATOM 2074 C C . SER A 1 261 ? 14.848 -8.055 -18.902 1.00 97.62 261 SER A C 1
ATOM 2076 O O . SER A 1 261 ? 14.822 -9.197 -18.441 1.00 97.62 261 SER A O 1
ATOM 2078 N N . GLU A 1 262 ? 15.668 -7.109 -18.441 1.00 97.50 262 GLU A N 1
ATOM 2079 C CA . GLU A 1 262 ? 16.629 -7.331 -17.359 1.00 97.50 262 GLU A CA 1
ATOM 2080 C C . GLU A 1 262 ? 15.931 -7.621 -16.023 1.00 97.50 262 GLU A C 1
ATOM 2082 O O . GLU A 1 262 ? 16.353 -8.518 -15.298 1.00 97.50 262 GLU A O 1
ATOM 2087 N N . LEU A 1 263 ? 14.812 -6.952 -15.712 1.00 98.19 263 LEU A N 1
ATOM 2088 C CA . LEU A 1 263 ? 14.004 -7.251 -14.525 1.00 98.19 263 LEU A CA 1
ATOM 2089 C C . LEU A 1 263 ? 13.461 -8.685 -14.562 1.00 98.19 263 LEU A C 1
ATOM 2091 O O . LEU A 1 263 ? 13.568 -9.411 -13.574 1.00 98.19 263 LEU A O 1
ATOM 2095 N N . LYS A 1 264 ? 12.875 -9.104 -15.692 1.00 98.38 264 LYS A N 1
ATOM 2096 C CA . LYS A 1 264 ? 12.355 -10.470 -15.868 1.00 98.38 264 LYS A CA 1
ATOM 2097 C C . LYS A 1 264 ? 13.472 -11.497 -15.693 1.00 98.38 264 LYS A C 1
ATOM 2099 O O . LYS A 1 264 ? 13.299 -12.469 -14.957 1.00 98.38 264 LYS A O 1
ATOM 2104 N N . HIS A 1 265 ? 14.625 -11.256 -16.320 1.00 97.69 265 HIS A N 1
ATOM 2105 C CA . HIS A 1 265 ? 15.791 -12.118 -16.175 1.00 97.69 265 HIS A CA 1
ATOM 2106 C C . HIS A 1 265 ? 16.254 -12.179 -14.716 1.00 97.69 265 HIS A C 1
ATOM 2108 O O . HIS A 1 265 ? 16.344 -13.270 -14.153 1.00 97.69 265 HIS A O 1
ATOM 2114 N N . PHE A 1 266 ? 16.438 -11.026 -14.071 1.00 97.44 266 PHE A N 1
ATOM 2115 C CA . PHE A 1 266 ? 16.823 -10.926 -12.670 1.00 97.44 266 PHE A CA 1
ATOM 2116 C C . PHE A 1 266 ? 15.875 -11.720 -11.763 1.00 97.44 266 PHE A C 1
ATOM 2118 O O . PHE A 1 266 ? 16.329 -12.578 -11.011 1.00 97.44 266 PHE A O 1
ATOM 2125 N N . LEU A 1 267 ? 14.557 -11.520 -11.863 1.00 96.62 267 LEU A N 1
ATOM 2126 C CA . LEU A 1 267 ? 13.576 -12.216 -11.019 1.00 96.62 267 LEU A CA 1
ATOM 2127 C C . LEU A 1 267 ? 13.523 -13.735 -11.256 1.00 96.62 267 LEU A C 1
ATOM 2129 O O . LEU A 1 267 ? 13.111 -14.476 -10.354 1.00 96.62 267 LEU A O 1
ATOM 2133 N N . SER A 1 268 ? 13.949 -14.201 -12.435 1.00 95.94 268 SER A N 1
ATOM 2134 C CA . SER A 1 268 ? 14.030 -15.629 -12.764 1.00 95.94 268 SER A CA 1
ATOM 2135 C C . SER A 1 268 ? 15.212 -16.345 -12.102 1.00 95.94 268 SER A C 1
ATOM 2137 O O . SER A 1 268 ? 15.094 -17.527 -11.786 1.00 95.94 268 SER A O 1
ATOM 2139 N N . ILE A 1 269 ? 16.318 -15.637 -11.838 1.00 95.31 269 ILE A N 1
ATOM 2140 C CA . ILE A 1 269 ? 17.558 -16.229 -11.304 1.00 95.31 269 ILE A CA 1
ATOM 2141 C C . ILE A 1 269 ? 17.893 -15.782 -9.879 1.00 95.31 269 ILE A C 1
ATOM 2143 O O . ILE A 1 269 ? 18.622 -16.478 -9.173 1.00 95.31 269 ILE A O 1
ATOM 2147 N N . ALA A 1 270 ? 17.389 -14.624 -9.447 1.00 93.88 270 ALA A N 1
ATOM 2148 C CA . ALA A 1 270 ? 17.740 -14.047 -8.162 1.00 93.88 270 ALA A CA 1
ATOM 2149 C C . ALA A 1 270 ? 17.204 -14.920 -7.016 1.00 93.88 270 ALA A C 1
ATOM 2151 O O . ALA A 1 270 ? 16.009 -15.274 -7.002 1.00 93.88 270 ALA A O 1
ATOM 2152 N N . PRO A 1 271 ? 18.061 -15.249 -6.032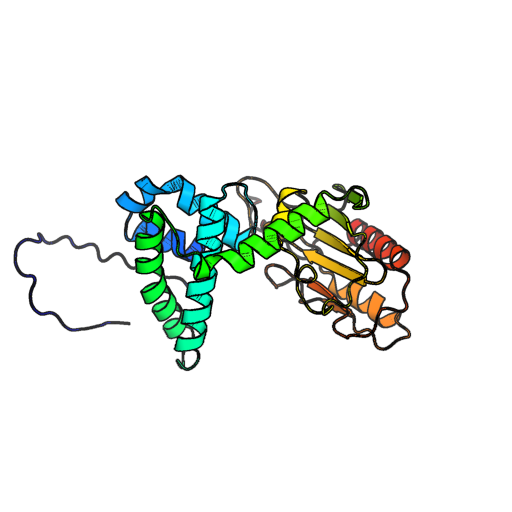 1.00 91.94 271 PRO A N 1
ATOM 2153 C CA . PRO A 1 271 ? 17.643 -16.025 -4.881 1.00 91.94 271 PRO A CA 1
ATOM 2154 C C . PRO A 1 271 ? 16.622 -15.244 -4.048 1.00 91.94 271 PRO A C 1
ATOM 2156 O O . PRO A 1 271 ? 16.525 -14.016 -4.107 1.00 91.94 271 PRO A O 1
ATOM 2159 N N . ALA A 1 272 ? 15.854 -15.975 -3.244 1.00 90.38 272 ALA A N 1
ATOM 2160 C CA . ALA A 1 272 ? 15.061 -15.365 -2.189 1.00 90.38 272 ALA A CA 1
ATOM 2161 C C . ALA A 1 272 ? 15.991 -14.601 -1.233 1.00 90.38 272 ALA A C 1
ATOM 2163 O O . ALA A 1 272 ? 16.953 -15.175 -0.728 1.00 90.38 272 ALA A O 1
ATOM 2164 N N . ALA A 1 273 ? 15.698 -13.326 -0.991 1.00 89.62 273 ALA A N 1
ATOM 2165 C CA . ALA A 1 273 ? 16.447 -12.487 -0.055 1.00 89.62 273 ALA A CA 1
ATOM 2166 C C . ALA A 1 273 ? 15.661 -12.223 1.236 1.00 89.62 273 ALA A C 1
ATOM 2168 O O . ALA A 1 273 ? 16.247 -11.948 2.277 1.00 89.62 273 ALA A O 1
ATOM 2169 N N . TRP A 1 274 ? 14.333 -12.341 1.174 1.00 85.88 274 TRP A N 1
ATOM 2170 C CA . TRP A 1 274 ? 13.448 -12.284 2.329 1.00 85.88 274 TRP A CA 1
ATOM 2171 C C . TRP A 1 274 ? 12.361 -13.343 2.192 1.00 85.88 274 TRP A C 1
ATOM 2173 O O . TRP A 1 274 ? 11.699 -13.441 1.156 1.00 85.88 274 TRP A O 1
ATOM 2183 N N . SER A 1 275 ? 12.178 -14.140 3.238 1.00 81.62 275 SER A N 1
ATOM 2184 C CA . SER A 1 275 ? 11.057 -15.061 3.361 1.00 81.62 275 SER A CA 1
ATOM 2185 C C . SER A 1 275 ? 10.379 -14.780 4.695 1.00 81.62 275 SER A C 1
ATOM 2187 O O . SER A 1 275 ? 11.063 -14.806 5.714 1.00 81.62 275 SER A O 1
ATOM 2189 N N . PRO A 1 276 ? 9.065 -14.526 4.716 1.00 71.50 276 PRO A N 1
ATOM 2190 C CA . PRO A 1 276 ? 8.346 -14.369 5.976 1.00 71.50 276 PRO A CA 1
ATOM 2191 C C . PRO A 1 276 ? 8.276 -15.680 6.779 1.00 71.50 276 PRO A C 1
ATOM 2193 O O . PRO A 1 276 ? 8.176 -15.666 7.999 1.00 71.50 276 PRO A O 1
ATOM 2196 N N . SER A 1 277 ? 8.376 -16.822 6.091 1.00 64.88 277 SER A N 1
ATOM 2197 C CA . SER A 1 277 ? 8.075 -18.166 6.600 1.00 64.88 277 SER A CA 1
ATOM 2198 C C . SER A 1 277 ? 9.307 -18.950 7.075 1.00 64.88 277 SER A C 1
ATOM 2200 O O . SER A 1 277 ? 9.336 -20.175 6.974 1.00 64.88 277 SER A O 1
ATOM 2202 N N . VAL A 1 278 ? 10.357 -18.285 7.577 1.00 55.28 278 VAL A N 1
ATOM 2203 C CA . VAL A 1 278 ? 11.637 -18.952 7.936 1.00 55.28 278 VAL A CA 1
ATOM 2204 C C . VAL A 1 278 ? 11.472 -20.027 9.030 1.00 55.28 278 VAL A C 1
ATOM 2206 O O . VAL A 1 278 ? 12.369 -20.843 9.225 1.00 55.28 278 VAL A O 1
ATOM 2209 N N . TYR A 1 279 ? 10.322 -20.083 9.710 1.00 46.94 279 TYR A N 1
ATOM 2210 C CA . TYR A 1 279 ? 10.055 -21.013 10.811 1.00 46.94 279 TYR A CA 1
ATOM 2211 C C . TYR A 1 279 ? 8.969 -22.067 10.537 1.00 46.94 279 TYR A C 1
ATOM 2213 O O . TYR A 1 279 ? 8.674 -22.862 11.425 1.00 46.94 279 TYR A O 1
ATOM 2221 N N . SER A 1 280 ? 8.403 -22.152 9.329 1.00 44.16 280 SER A N 1
ATOM 2222 C CA . SER A 1 280 ? 7.282 -23.071 9.046 1.00 44.16 280 SER A CA 1
ATOM 2223 C C . SER A 1 280 ? 7.715 -24.516 8.719 1.00 44.16 280 SER A C 1
ATOM 2225 O O . SER A 1 280 ? 6.911 -25.306 8.227 1.00 44.16 280 SER A O 1
ATOM 2227 N N . THR A 1 281 ? 8.968 -24.895 8.997 1.00 38.47 281 THR A N 1
ATOM 2228 C CA . THR A 1 281 ? 9.405 -26.301 9.025 1.00 38.47 281 THR A CA 1
ATOM 2229 C C . THR A 1 281 ? 9.572 -26.758 10.473 1.00 38.47 281 THR A C 1
ATOM 2231 O O . THR A 1 281 ? 10.661 -26.667 11.041 1.00 38.47 281 THR A O 1
ATOM 2234 N N . SER A 1 282 ? 8.479 -27.220 11.077 1.00 35.62 282 SER A N 1
ATOM 2235 C CA . SER A 1 282 ? 8.464 -28.080 12.269 1.00 35.62 282 SER A CA 1
ATOM 2236 C C . SER A 1 282 ? 7.475 -29.209 12.037 1.00 35.62 282 SER A C 1
ATOM 2238 O O . SER A 1 282 ? 6.320 -28.883 11.689 1.00 35.62 282 SER A O 1
#

Organism: NCBI:txid1354304

Secondary structure (DSSP, 8-state):
-------S--S---S---------SS--HHHHHHHHHHHSHHHHHHTHHHHHHHHHHHHT-----HHHHHHHHHHHHHHHHHHHHHTT-S-HHHHHHHHHHHHHHHHHHHHH-SS--GGGTHHHHHHHHHHHHHHTSTT-EEEEEGGGTEEEEE--------TTSGGGGS-HHHHHTT---SEEEEE-SS-EEEEE-GGGTS--SS--PPPBP-THHHHHHHHHH--SS--EEE--TTSSS-EEEE-SSSPPSS-HHHHHHHHHHHHHHPPPSB-TTTT---

Foldseek 3Di:
DDDDDDDDDDDDDDPDPPPDDDDDPDDWLLSLLVVLCSVPVVLCVVLVVLSVLLNCCIAQVADDDPLSLQLNQLLVQQLVVLCVVCVPPPDPRVSRVSSSVRRSVVSSVSSPDPDDDCVRRVVVVVLQVVLLVQCPDPPWDWDDDVLLLEIETEGADPDLQQQQDDVSSGRVHNVSHVDVRQWYWYHYQFWIKIKGGLLLAADDPVDFHDFDFWCPVVQVVQVVPFPDPFRWDWPTPPDSMIMTTTNDSDTTPDDPVVSVVVVSVCSNPTDRPGGNPPPVPD

Sequence (282 aa):
MLLPNSKDLSSDFSPAVLSLFVTTDHFDLDGLASVYSLLSPKHAQDHKQLLIDIARFGDFSCGYNPRARRLAFALNTIAVQTSNIIRTLPNESLRIAALFKTMLPALRDLLDASVIQETLWRDAEQQHSETEALLNHQDVIVEQYPEIDLAIFRLPIYSDTPVSQRYLGFSPISFHNRTLLSTIAIVTQNDIVIQQRYEGWVELSSSAPRPRRDLSIFAQALRASETKDCCWHYDGIQHIMPRLGCDTAQRSSLPIETIISELKHFLSIAPAAWSPSVYSTS